Protein 1AG9 (pdb70)

InterPro domains:
  IPR001226 Flavodoxin, conserved site [PS00201] (6-22)
  IPR008254 Flavodoxin/nitric oxide synthase [PF00258] (6-160)
  IPR008254 Flavodoxin/nitric oxide synthase [PS50902] (4-165)
  IPR010086 Flavodoxin, long chain [PIRSF038996] (1-170)
  IPR010086 Flavodoxin, long chain [TIGR01752] (4-168)
  IPR029039 Flavoprotein-like superfamily [G3DSA:3.40.50.360] (3-176)
  IPR029039 Flavoprotein-like superfamily [SSF52218] (5-170)
  IPR050619 Flavodoxin [PTHR42809] (1-170)

Secondary structure (DSSP, 8-state):
--EEEEE--SSSHHHHHHHHHHHHH-TTTEEEEEGGG--HHHHHT-SEEEEE--EETTTEEPHHHHHHHHHHTT---TT-EEEEEEE--TTTTTTSTTHHHHHHHHHHTTTT-EE---EE-TT---S--S-EEETTEESSEEE-TTT-HHHHHHHHHHHHHHHHHHHTHHHHTT-/--EEEEE--SSSHHHHHHHHHHHHH-TTTEEEEEGGG--HHHHHT-SEEEEE--EETTTEEPHHHHHHHHHHTT---TT-EEEEEEE--TTTTTTSTTHHHHHHHHHHTTTT-EE---EE-TT---S--S-EEETTEESSEEE-TTT-GGGHHHHHHHHHHHHHHHHTHHHHHH-

Foldseek 3Di:
DQEEEEEEDDPCPLVVLSVVLCVLVDVVNYDYHYLLPDALVSVLVHQEYEYEWEADDQQHTRVSVVVCLVSLLPHQNANHEYAYEYEYAQPVRLAAQAQVLLVSCVRVVVSHYHYDAWAFCPPGDGNHHSQCPDDGTGSHHYHYCPPPVVCVVVSSNVSSVRVCVVVVVVVVPPD/DQEEEEEEDDPCPLVVLSVVLCVLCDVVNYPYYYLLPDDLVSVVVHQEYEYEWEADDQQHTRVSVVVCVVSLLVDQNANGEYAYHYEYACPVRLANQRQVLLVVCVRHVVRHYPYDAWAFQPPGHGDHHSQAPDPTTGSHHYHYCPPPVVCSVVRSVVSSVRVCVVVVVVVVVPD

GO terms:
  GO:0005515 protein binding (F, IPI)
  GO:0005829 cytosol (C, IDA)
  GO:0005737 cytoplasm (C, IDA)

B-factor: mean 25.07, std 13.01, range [5.81, 100.0]

Nearest PDB structures (foldseek):
  1ahn-assembly1_A  TM=1.002E+00  e=5.063E-36  Escherichia coli
  1obv-assembly1_A  TM=9.847E-01  e=5.534E-24  Nostoc sp. PCC 7119
  5ljp-assembly1_A  TM=9.894E-01  e=1.175E-23  Nostoc sp. PCC 7119
  3esz-assembly2_B  TM=9.870E-01  e=1.332E-23  Nostoc sp. PCC 7119
  1obo-assembly2_B  TM=9.856E-01  e=1.711E-23  Nostoc sp. PCC 7119

Solvent-accessible surface area: 15238 Å² total; per-residue (Å²): 61,62,1,0,0,0,11,0,26,55,99,18,45,1,68,66,0,0,96,68,0,25,158,71,24,21,135,127,19,0,40,46,49,36,2,58,173,19,46,53,106,48,0,70,80,23,92,5,0,0,0,0,1,9,22,87,32,80,14,31,7,0,16,40,0,47,82,18,20,86,39,0,82,106,2,95,0,101,70,17,54,0,0,0,0,0,10,11,19,1,108,84,83,12,100,45,1,2,7,0,0,1,49,0,38,86,11,0,81,98,76,24,9,76,25,14,0,70,25,57,19,86,54,22,113,50,132,37,11,129,0,57,35,69,144,83,62,0,3,0,0,0,0,0,46,89,84,13,71,117,52,9,72,107,19,1,89,102,0,2,99,43,0,27,119,72,7,108,15,121,84,84,81,137,113,67,63,0,0,0,0,8,0,26,55,102,24,53,1,66,72,0,0,107,59,0,36,175,77,17,20,164,110,13,0,46,44,47,49,3,44,179,21,43,59,115,44,0,73,76,22,85,4,0,0,0,0,1,8,22,85,32,84,14,34,7,0,14,39,0,48,78,17,17,87,40,0,76,119,4,94,0,109,66,15,51,0,0,0,0,1,9,9,18,1,94,97,82,30,97,55,0,1,9,0,0,0,31,0,33,72,14,0,80,101,78,17,11,74,28,14,0,75,9,49,20,83,57,24,90,53,126,39,19,102,0,53,40,66,145,80,56,0,1,0,0,0,0,0,40,84,83,12,68,130,50,8,66,89,8,1,90,108,0,2,108,51,0,20,100,69,6,92,13,78,87,91,85,118,126

Sequence (350 aa):
AITGIFFGSDTGNTENIAKMIQKQLGKDVADVHDIAKSSKEDLEAYDILLLGIPTWYYGEAQCDWDDFFPTLEEIDFNGKLVALFGCGDQEDYAEYFCDALGTIRDIIEPRGATIVGHWPTAGYHFEASKGLADDDHFVGLAIDEDRQPELTAERVEKWVKQISEELHLDEILNAAITGIFFGSDTGNTENIAKMIQKQLGKDVADVHDIAKSSKEDLEAYDILLLGIPTWYYGEAQCDWDDFFPTLEEIDFNGKLVALFGCGDQEDYAEYFCDALGTIRDIIEPRGATIVGHWPTAGYHFEASKGLADDDHFVGLAIDEDRQPELTAERVEKWVKQISEELHLDEILNA

CATH classification: 3.40.50.360

Structure (mmCIF, N/CA/C/O backbone):
data_1AG9
#
_entry.id   1AG9
#
_cell.length_a   126.400
_cell.length_b   41.100
_cell.length_c   68.150
_cell.angle_alpha   90.00
_cell.angle_beta   90.00
_cell.angle_gamma   90.00
#
_symmetry.space_group_name_H-M   'P 21 21 21'
#
loop_
_entity.id
_entity.type
_entity.pdbx_description
1 polymer FLAVODOXIN
2 non-polymer 'CALCIUM ION'
3 non-polymer 'CHLORIDE ION'
4 non-polymer 'SODIUM ION'
5 non-polymer 'FLAVIN MONONUCLEOTIDE'
6 non-polymer 2-[BIS-(2-HYDROXY-ETHYL)-AMINO]-2-HYDROXYMETHYL-PROPANE-1,3-DIOL
7 water water
#
loop_
_atom_site.group_PDB
_atom_site.id
_atom_site.type_symbol
_atom_site.label_atom_id
_atom_site.label_alt_id
_atom_site.label_comp_id
_atom_site.label_asym_id
_atom_site.label_entity_id
_atom_site.label_seq_id
_atom_site.pdbx_PDB_ins_code
_atom_site.Cartn_x
_atom_site.Cartn_y
_atom_site.Cartn_z
_atom_site.occupancy
_atom_site.B_iso_or_equiv
_atom_site.auth_seq_id
_atom_site.auth_comp_id
_atom_site.auth_asym_id
_atom_site.auth_atom_id
_atom_site.pdbx_PDB_model_num
ATOM 1 N N . ALA A 1 1 ? 6.071 35.773 41.117 1.00 31.68 2 ALA A N 1
ATOM 2 C CA . ALA A 1 1 ? 7.187 36.696 41.476 1.00 29.59 2 ALA A CA 1
ATOM 3 C C . ALA A 1 1 ? 6.615 37.725 42.440 1.00 28.56 2 ALA A C 1
ATOM 4 O O . ALA A 1 1 ? 5.392 37.847 42.552 1.00 28.63 2 ALA A O 1
ATOM 6 N N . ILE A 1 2 ? 7.485 38.448 43.141 1.00 25.79 3 ILE A N 1
ATOM 7 C CA . ILE A 1 2 ? 7.036 39.454 44.102 1.00 26.36 3 ILE A CA 1
ATOM 8 C C . ILE A 1 2 ? 6.513 40.736 43.467 1.00 23.94 3 ILE A C 1
ATOM 9 O O . ILE A 1 2 ? 5.767 41.479 44.095 1.00 23.02 3 ILE A O 1
ATOM 14 N N . THR A 1 3 ? 6.972 41.020 42.257 1.00 22.47 4 THR A N 1
ATOM 15 C CA . THR A 1 3 ? 6.577 42.218 41.537 1.00 21.80 4 THR A CA 1
ATOM 16 C C . THR A 1 3 ? 5.615 41.898 40.392 1.00 21.49 4 THR A C 1
ATOM 17 O O . THR A 1 3 ? 5.913 41.063 39.543 1.00 21.99 4 THR A O 1
ATOM 21 N N . GLY A 1 4 ? 4.459 42.551 40.380 1.00 18.68 5 GLY A N 1
ATOM 22 C CA . GLY A 1 4 ? 3.506 42.326 39.314 1.00 17.92 5 GLY A CA 1
ATOM 23 C C . GLY A 1 4 ? 3.400 43.573 38.456 1.00 17.23 5 GLY A C 1
ATOM 24 O O . GLY A 1 4 ? 3.039 44.643 38.948 1.00 16.68 5 GLY A O 1
ATOM 25 N N . ILE A 1 5 ? 3.783 43.460 37.194 1.00 14.93 6 ILE A N 1
ATOM 26 C CA . ILE A 1 5 ? 3.700 44.587 36.278 1.00 16.37 6 ILE A CA 1
ATOM 27 C C . ILE A 1 5 ? 2.365 44.498 35.539 1.00 17.44 6 ILE A C 1
ATOM 28 O O . ILE A 1 5 ? 2.076 43.475 34.930 1.00 20.02 6 ILE A O 1
ATOM 33 N N . PHE A 1 6 ? 1.524 45.524 35.640 1.00 15.96 7 PHE A N 1
ATOM 34 C CA . PHE A 1 6 ? 0.238 45.519 34.947 1.00 14.08 7 PHE A CA 1
ATOM 35 C C . PHE A 1 6 ? 0.225 46.691 33.994 1.00 15.53 7 PHE A C 1
ATOM 36 O O . PHE A 1 6 ? 0.293 47.836 34.429 1.00 16.33 7 PHE A O 1
ATOM 44 N N . PHE A 1 7 ? 0.175 46.416 32.694 1.00 16.32 8 PHE A N 1
ATOM 45 C CA . PHE A 1 7 ? 0.177 47.482 31.698 1.00 15.04 8 PHE A CA 1
ATOM 46 C C . PHE A 1 7 ? -1.111 47.476 30.882 1.00 15.14 8 PHE A C 1
ATOM 47 O O . PHE A 1 7 ? -1.817 46.482 30.824 1.00 14.72 8 PHE A O 1
ATOM 55 N N . GLY A 1 8 ? -1.367 48.601 30.231 1.00 15.14 9 GLY A N 1
ATOM 56 C CA . GLY A 1 8 ? -2.506 48.772 29.357 1.00 13.97 9 GLY A CA 1
ATOM 57 C C . GLY A 1 8 ? -1.824 49.445 28.182 1.00 15.17 9 GLY A C 1
ATOM 58 O O . GLY A 1 8 ? -0.982 50.326 28.375 1.00 14.62 9 GLY A O 1
ATOM 59 N N . SER A 1 9 ? -2.132 49.012 26.967 1.00 16.07 10 SER A N 1
ATOM 60 C CA . SER A 1 9 ? -1.480 49.582 25.800 1.00 17.11 10 SER A CA 1
ATOM 61 C C . SER A 1 9 ? -2.348 49.503 24.545 1.00 18.79 10 SER A C 1
ATOM 62 O O . SER A 1 9 ? -2.967 48.466 24.276 1.00 18.35 10 SER A O 1
ATOM 65 N N . ASP A 1 10 ? -2.393 50.610 23.799 1.00 18.61 11 ASP A N 1
ATOM 66 C CA . ASP A 1 10 ? -3.166 50.703 22.567 1.00 19.37 11 ASP A CA 1
ATOM 67 C C . ASP A 1 10 ? -2.306 50.360 21.362 1.00 20.16 11 ASP A C 1
ATOM 68 O O . ASP A 1 10 ? -2.711 49.541 20.531 1.00 22.23 11 ASP A O 1
ATOM 73 N N . THR A 1 11 ? -1.153 51.012 21.238 1.00 15.59 12 THR A N 1
ATOM 74 C CA . THR A 1 11 ? -0.270 50.750 20.113 1.00 17.78 12 THR A CA 1
ATOM 75 C C . THR A 1 11 ? 0.997 49.970 20.485 1.00 19.25 12 THR A C 1
ATOM 76 O O . THR A 1 11 ? 1.951 49.892 19.706 1.00 21.01 12 THR A O 1
ATOM 80 N N . GLY A 1 12 ? 0.988 49.393 21.685 1.00 17.39 13 GLY A N 1
ATOM 81 C CA . GLY A 1 12 ? 2.090 48.564 22.144 1.00 16.46 13 GLY A CA 1
ATOM 82 C C . GLY A 1 12 ? 3.303 49.200 22.784 1.00 16.68 13 GLY A C 1
ATOM 83 O O . GLY A 1 12 ? 4.185 48.486 23.280 1.00 16.79 13 GLY A O 1
ATOM 84 N N . ASN A 1 13 ? 3.350 50.522 22.836 1.00 16.00 14 ASN A N 1
ATOM 85 C CA . ASN A 1 13 ? 4.510 51.187 23.414 1.00 14.33 14 ASN A CA 1
ATOM 86 C C . ASN A 1 13 ? 4.670 50.905 24.889 1.00 13.26 14 ASN A C 1
ATOM 87 O O . ASN A 1 13 ? 5.752 50.529 25.326 1.00 16.73 14 ASN A O 1
ATOM 92 N N . THR A 1 14 ? 3.597 51.051 25.657 1.00 14.82 15 THR A N 1
ATOM 93 C CA . THR A 1 14 ? 3.672 50.786 27.086 1.00 14.44 15 THR A CA 1
ATOM 94 C C . THR A 1 14 ? 3.939 49.299 27.343 1.00 17.85 15 THR A C 1
ATOM 95 O O . THR A 1 14 ? 4.616 48.942 28.320 1.00 14.44 15 THR A O 1
ATOM 99 N N . GLU A 1 15 ? 3.444 48.436 26.449 1.00 18.00 16 GLU A N 1
ATOM 100 C CA . GLU A 1 15 ? 3.687 46.996 26.565 1.00 18.10 16 GLU A CA 1
ATOM 101 C C . GLU A 1 15 ? 5.194 46.782 26.408 1.00 15.91 16 GLU A C 1
ATOM 102 O O . GLU A 1 15 ? 5.815 46.023 27.160 1.00 16.55 16 GLU A O 1
ATOM 108 N N . ASN A 1 16 ? 5.787 47.489 25.452 1.00 15.35 17 ASN A N 1
ATOM 109 C CA . ASN A 1 16 ? 7.219 47.385 25.232 1.00 15.29 17 ASN A CA 1
ATOM 110 C C . ASN A 1 16 ? 7.958 47.783 26.504 1.00 15.97 17 ASN A C 1
ATOM 111 O O . ASN A 1 16 ? 8.859 47.074 26.938 1.00 17.63 17 ASN A O 1
ATOM 116 N N . ILE A 1 17 ? 7.573 48.904 27.109 1.00 13.93 18 ILE A N 1
ATOM 117 C CA . ILE A 1 17 ? 8.233 49.361 28.334 1.00 13.18 18 ILE A CA 1
ATOM 118 C C . ILE A 1 17 ? 8.073 48.349 29.478 1.00 12.06 18 ILE A C 1
ATOM 119 O O . ILE A 1 17 ? 9.028 48.088 30.221 1.00 13.57 18 ILE A O 1
ATOM 124 N N . ALA A 1 18 ? 6.902 47.724 29.569 1.00 12.06 19 ALA A N 1
ATOM 125 C CA . ALA A 1 18 ? 6.636 46.734 30.606 1.00 13.79 19 ALA A CA 1
ATOM 126 C C . ALA A 1 18 ? 7.605 45.562 30.484 1.00 15.71 19 ALA A C 1
ATOM 127 O O . ALA A 1 18 ? 8.122 45.065 31.489 1.00 17.07 19 ALA A O 1
ATOM 129 N N . LYS A 1 19 ? 7.857 45.122 29.254 1.00 16.76 20 LYS A N 1
ATOM 130 C CA . LYS A 1 19 ? 8.770 44.003 29.021 1.00 19.25 20 LYS A CA 1
ATOM 131 C C . LYS A 1 19 ? 10.234 44.350 29.303 1.00 20.19 20 LYS A C 1
ATOM 132 O O . LYS A 1 19 ? 10.996 43.510 29.793 1.00 21.70 20 LYS A O 1
ATOM 138 N N . MET A 1 20 ? 10.619 45.593 29.023 1.00 21.05 21 MET A N 1
ATOM 139 C CA . MET A 1 20 ? 11.979 46.064 29.297 1.00 19.10 21 MET A CA 1
ATOM 140 C C . MET A 1 20 ? 12.213 46.021 30.803 1.00 19.30 21 MET A C 1
ATOM 141 O O . MET A 1 20 ? 13.257 45.557 31.258 1.00 22.08 21 MET A O 1
ATOM 146 N N . ILE A 1 21 ? 11.242 46.517 31.569 1.00 18.78 22 ILE A N 1
ATOM 147 C CA . ILE A 1 21 ? 11.329 46.530 33.032 1.00 20.48 22 ILE A CA 1
ATOM 148 C C . ILE A 1 21 ? 11.452 45.105 33.618 1.00 22.90 22 ILE A C 1
ATOM 149 O O . ILE A 1 21 ? 12.319 44.845 34.464 1.00 23.30 22 ILE A O 1
ATOM 154 N N . GLN A 1 22 ? 10.596 44.190 33.161 1.00 23.89 23 GLN A N 1
ATOM 155 C CA . GLN A 1 22 ? 10.629 42.801 33.625 1.00 23.41 23 GLN A CA 1
ATOM 156 C C . GLN A 1 22 ? 11.976 42.180 33.334 1.00 22.58 23 GLN A C 1
ATOM 157 O O . GLN A 1 22 ? 12.541 41.475 34.164 1.00 24.70 23 GLN A O 1
ATOM 163 N N . LYS A 1 23 ? 12.463 42.418 32.124 1.00 22.64 24 LYS A N 1
ATOM 164 C CA . LYS A 1 23 ? 13.740 41.881 31.686 1.00 22.83 24 LYS A CA 1
ATOM 165 C C . LYS A 1 23 ? 14.907 42.436 32.513 1.00 23.86 24 LYS A C 1
ATOM 166 O O . LYS A 1 23 ? 15.836 41.704 32.855 1.00 22.20 24 LYS A O 1
ATOM 172 N N . GLN A 1 24 ? 14.862 43.727 32.839 1.00 20.79 25 GLN A N 1
ATOM 173 C CA . GLN A 1 24 ? 15.922 44.318 33.635 1.00 19.78 25 GLN A CA 1
ATOM 174 C C . GLN A 1 24 ? 15.852 43.781 35.058 1.00 19.83 25 GLN A C 1
ATOM 175 O O . GLN A 1 24 ? 16.878 43.522 35.679 1.00 21.35 25 GLN A O 1
ATOM 181 N N . LEU A 1 25 ? 14.641 43.646 35.583 1.00 20.86 26 LEU A N 1
ATOM 182 C CA . LEU A 1 25 ? 14.466 43.107 36.921 1.00 22.33 26 LEU A CA 1
ATOM 183 C C . LEU A 1 25 ? 14.653 41.591 36.915 1.00 22.99 26 LEU A C 1
ATOM 184 O O . LEU A 1 25 ? 15.035 41.007 37.923 1.00 26.63 26 LEU A O 1
ATOM 189 N N . GLY A 1 26 ? 14.415 40.961 35.773 1.00 22.78 27 GLY A N 1
ATOM 190 C CA . GLY A 1 26 ? 14.539 39.523 35.682 1.00 21.73 27 GLY A CA 1
ATOM 191 C C . GLY A 1 26 ? 13.170 38.950 35.932 1.00 22.03 27 GLY A C 1
ATOM 192 O O . GLY A 1 26 ? 12.490 39.351 36.874 1.00 21.51 27 GLY A O 1
ATOM 193 N N . LYS A 1 27 ? 12.761 38.022 35.077 1.00 24.77 28 LYS A N 1
ATOM 194 C CA . LYS A 1 27 ? 11.455 37.379 35.170 1.00 29.05 28 LYS A CA 1
ATOM 195 C C . LYS A 1 27 ? 11.162 36.726 36.510 1.00 30.60 28 LYS A C 1
ATOM 196 O O . LYS A 1 27 ? 9.998 36.551 36.884 1.00 31.25 28 LYS A O 1
ATOM 202 N N . ASP A 1 28 ? 12.213 36.364 37.234 1.00 30.72 29 ASP A N 1
ATOM 203 C CA . ASP A 1 28 ? 12.036 35.738 38.536 1.00 31.31 29 ASP A CA 1
ATOM 204 C C . ASP A 1 28 ? 11.650 36.749 39.607 1.00 28.94 29 ASP A C 1
ATOM 205 O O . ASP A 1 28 ? 11.185 36.372 40.684 1.00 26.41 29 ASP A O 1
ATOM 210 N N . VAL A 1 29 ? 11.805 38.033 39.287 1.00 26.09 30 VAL A N 1
ATOM 211 C CA . VAL A 1 29 ? 11.458 39.103 40.205 1.00 23.26 30 VAL A CA 1
ATOM 212 C C . VAL A 1 29 ? 10.152 39.781 39.819 1.00 23.11 30 VAL A C 1
ATOM 213 O O . VAL A 1 29 ? 9.415 40.237 40.699 1.00 23.30 30 VAL A O 1
ATOM 217 N N . ALA A 1 30 ? 9.823 39.798 38.527 1.00 21.94 31 ALA A N 1
ATOM 218 C CA . ALA A 1 30 ? 8.590 40.453 38.089 1.00 20.73 31 ALA A CA 1
ATOM 219 C C . ALA A 1 30 ? 7.800 39.719 37.033 1.00 18.47 31 ALA A C 1
ATOM 220 O O . ALA A 1 30 ? 8.365 39.166 36.099 1.00 19.39 31 ALA A O 1
ATOM 222 N N . ASP A 1 31 ? 6.479 39.746 37.183 1.00 18.03 32 ASP A N 1
ATOM 223 C CA . ASP A 1 31 ? 5.558 39.123 36.232 1.00 20.50 32 ASP A CA 1
ATOM 224 C C . ASP A 1 31 ? 4.971 40.245 35.393 1.00 18.08 32 ASP A C 1
ATOM 225 O O . ASP A 1 31 ? 4.931 41.388 35.835 1.00 19.33 32 ASP A O 1
ATOM 230 N N . VAL A 1 32 ? 4.539 39.924 34.181 1.00 20.01 33 VAL A N 1
ATOM 231 C CA . VAL A 1 32 ? 3.925 40.914 33.308 1.00 22.32 33 VAL A CA 1
ATOM 232 C C . VAL A 1 32 ? 2.488 40.496 32.971 1.00 23.68 33 VAL A C 1
ATOM 233 O O . VAL A 1 32 ? 2.248 39.356 32.572 1.00 24.47 33 VAL A O 1
ATOM 237 N N . HIS A 1 33 ? 1.542 41.415 33.179 1.00 22.88 34 HIS A N 1
ATOM 238 C CA . HIS A 1 33 ? 0.123 41.185 32.927 1.00 20.87 34 HIS A CA 1
ATOM 239 C C . HIS A 1 33 ? -0.467 42.337 32.129 1.00 22.02 34 HIS A C 1
ATOM 240 O O . HIS A 1 33 ? -0.075 43.488 32.321 1.00 22.02 34 HIS A O 1
ATOM 247 N N . ASP A 1 34 ? -1.404 42.028 31.240 1.00 22.36 35 ASP A N 1
ATOM 248 C CA . ASP A 1 34 ? -2.096 43.043 30.456 1.00 21.52 35 ASP A CA 1
ATOM 249 C C . ASP A 1 34 ? -3.338 43.305 31.314 1.00 22.86 35 ASP A C 1
ATOM 250 O O . ASP A 1 34 ? -4.038 42.362 31.691 1.00 22.56 35 ASP A O 1
ATOM 255 N N . ILE A 1 35 ? -3.600 44.566 31.650 1.00 21.30 36 ILE A N 1
ATOM 256 C CA . ILE A 1 35 ? -4.750 44.913 32.479 1.00 20.13 36 ILE A CA 1
ATOM 257 C C . ILE A 1 35 ? -6.075 44.458 31.852 1.00 20.41 36 ILE A C 1
ATOM 258 O O . ILE A 1 35 ? -7.016 44.116 32.563 1.00 22.30 36 ILE A O 1
ATOM 263 N N . ALA A 1 36 ? -6.136 44.437 30.523 1.00 22.48 37 ALA A N 1
ATOM 264 C CA . ALA A 1 36 ? -7.340 44.028 29.802 1.00 22.14 37 ALA A CA 1
ATOM 265 C C . ALA A 1 36 ? -7.708 42.563 30.048 1.00 25.99 37 ALA A C 1
ATOM 266 O O . ALA A 1 36 ? -8.839 42.151 29.789 1.00 27.55 37 ALA A O 1
ATOM 268 N N . LYS A 1 37 ? -6.746 41.776 30.519 1.00 29.37 38 LYS A N 1
ATOM 269 C CA . LYS A 1 37 ? -6.954 40.354 30.794 1.00 29.66 38 LYS A CA 1
ATOM 270 C C . LYS A 1 37 ? -6.753 40.042 32.276 1.00 30.66 38 LYS A C 1
ATOM 271 O O . LYS A 1 37 ? -6.520 38.888 32.643 1.00 32.57 38 LYS A O 1
ATOM 277 N N . SER A 1 38 ? -6.840 41.061 33.125 1.00 29.59 39 SER A N 1
ATOM 278 C CA . SER A 1 38 ? -6.639 40.873 34.552 1.00 28.54 39 SER A CA 1
ATOM 279 C C . SER A 1 38 ? -7.886 41.124 35.395 1.00 29.49 39 SER A C 1
ATOM 280 O O . SER A 1 38 ? -8.802 41.853 34.993 1.00 29.59 39 SER A O 1
ATOM 283 N N . SER A 1 39 ? -7.926 40.483 36.555 1.00 28.53 40 SER A N 1
ATOM 284 C CA . SER A 1 39 ? -9.035 40.634 37.471 1.00 29.31 40 SER A CA 1
ATOM 285 C C . SER A 1 39 ? -8.507 41.369 38.691 1.00 28.71 40 SER A C 1
ATOM 286 O O . SER A 1 39 ? -7.298 41.537 38.844 1.00 28.14 40 SER A O 1
ATOM 289 N N . LYS A 1 40 ? -9.422 41.772 39.564 1.00 29.59 41 LYS A N 1
ATOM 290 C CA . LYS A 1 40 ? -9.101 42.478 40.798 1.00 30.30 41 LYS A CA 1
ATOM 291 C C . LYS A 1 40 ? -8.131 41.666 41.652 1.00 30.67 41 LYS A C 1
ATOM 292 O O . LYS A 1 40 ? -7.200 42.205 42.253 1.00 32.38 41 LYS A O 1
ATOM 298 N N . GLU A 1 41 ? -8.337 40.357 41.660 1.00 31.46 42 GLU A N 1
ATOM 299 C CA . GLU A 1 41 ? -7.523 39.439 42.442 1.00 33.10 42 GLU A CA 1
ATOM 300 C C . GLU A 1 41 ? -6.080 39.362 41.929 1.00 33.34 42 GLU A C 1
ATOM 301 O O . GLU A 1 41 ? -5.140 39.200 42.711 1.00 33.53 42 GLU A O 1
ATOM 307 N N . ASP A 1 42 ? -5.916 39.474 40.614 1.00 31.71 43 ASP A N 1
ATOM 308 C CA . ASP A 1 42 ? -4.598 39.440 39.992 1.00 30.34 43 ASP A CA 1
ATOM 309 C C . ASP A 1 42 ? -3.697 40.516 40.601 1.00 29.84 43 ASP A C 1
ATOM 310 O O . ASP A 1 42 ? -2.509 40.285 40.823 1.00 29.21 43 ASP A O 1
ATOM 315 N N . LEU A 1 43 ? -4.274 41.686 40.873 1.00 28.21 44 LEU A N 1
ATOM 316 C CA . LEU A 1 43 ? -3.531 42.800 41.451 1.00 27.31 44 LEU A CA 1
ATOM 317 C C . LEU A 1 43 ? -3.358 42.653 42.941 1.00 26.50 44 LEU A C 1
ATOM 318 O O . LEU A 1 43 ? -2.276 42.877 43.485 1.00 25.95 44 LEU A O 1
ATOM 323 N N . GLU A 1 44 ? -4.442 42.284 43.603 1.00 27.94 45 GLU A N 1
ATOM 324 C CA . GLU A 1 44 ? -4.427 42.105 45.042 1.00 28.75 45 GLU A CA 1
ATOM 325 C C . GLU A 1 44 ? -3.378 41.073 45.476 1.00 29.34 45 GLU A C 1
ATOM 326 O O . GLU A 1 44 ? -2.870 41.114 46.602 1.00 29.12 45 GLU A O 1
ATOM 332 N N . ALA A 1 45 ? -3.049 40.164 44.563 1.00 28.76 46 ALA A N 1
ATOM 333 C CA . ALA A 1 45 ? -2.073 39.112 44.819 1.00 30.11 46 ALA A CA 1
ATOM 334 C C . ALA A 1 45 ? -0.638 39.608 45.009 1.00 31.49 46 ALA A C 1
ATOM 335 O O . ALA A 1 45 ? 0.219 38.851 45.477 1.00 34.03 46 ALA A O 1
ATOM 337 N N . TYR A 1 46 ? -0.362 40.859 44.647 1.00 30.06 47 TYR A N 1
ATOM 338 C CA . TYR A 1 46 ? 0.988 41.400 44.78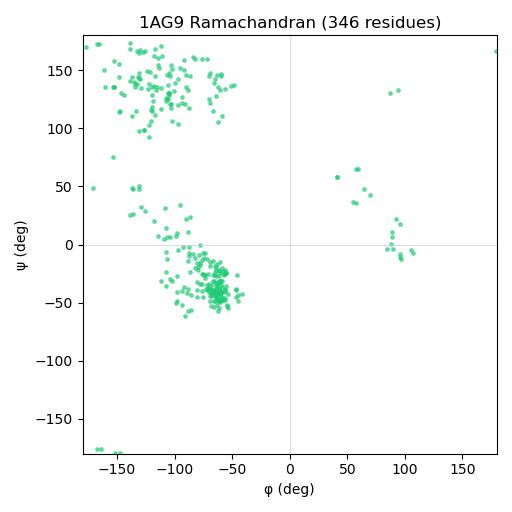8 1.00 26.19 47 TYR A CA 1
ATOM 339 C C . TYR A 1 46 ? 1.065 42.513 45.820 1.00 27.35 47 TYR A C 1
ATOM 340 O O . TYR A 1 46 ? 0.091 43.228 46.052 1.00 27.70 47 TYR A O 1
ATOM 349 N N . ASP A 1 47 ? 2.241 42.660 46.425 1.00 28.99 48 ASP A N 1
ATOM 350 C CA . ASP A 1 47 ? 2.490 43.718 47.401 1.00 30.21 48 ASP A CA 1
ATOM 351 C C . ASP A 1 47 ? 3.385 44.773 46.779 1.00 26.77 48 ASP A C 1
ATOM 352 O O . ASP A 1 47 ? 3.693 45.782 47.402 1.00 27.48 48 ASP A O 1
ATOM 357 N N . ILE A 1 48 ? 3.865 44.483 45.577 1.00 24.13 49 ILE A N 1
ATOM 358 C CA . ILE A 1 48 ? 4.690 45.412 44.824 1.00 23.10 49 ILE A CA 1
ATOM 359 C C . ILE A 1 48 ? 4.096 45.384 43.438 1.00 21.77 49 ILE A C 1
ATOM 360 O O . ILE A 1 48 ? 4.124 44.347 42.771 1.00 20.14 49 ILE A O 1
ATOM 365 N N . LEU A 1 49 ? 3.545 46.518 43.027 1.00 20.79 50 LEU A N 1
ATOM 366 C CA . LEU A 1 49 ? 2.909 46.665 41.726 1.00 19.49 50 LEU A CA 1
ATOM 367 C C . LEU A 1 49 ? 3.555 47.779 40.911 1.00 18.37 50 LEU A C 1
ATOM 368 O O . LEU A 1 49 ? 3.882 48.832 41.455 1.00 19.32 50 LEU A O 1
ATOM 373 N N . LEU A 1 50 ? 3.755 47.540 39.618 1.00 16.84 51 LEU A N 1
ATOM 374 C CA . LEU A 1 50 ? 4.305 48.560 38.717 1.00 16.06 51 LEU A CA 1
ATOM 375 C C . LEU A 1 50 ? 3.179 48.681 37.717 1.00 15.40 51 LEU A C 1
ATOM 376 O O . LEU A 1 50 ? 2.842 47.705 37.041 1.00 16.39 51 LEU A O 1
ATOM 381 N N . LEU A 1 51 ? 2.557 49.851 37.661 1.00 14.10 52 LEU A N 1
ATOM 382 C CA . LEU A 1 51 ? 1.414 50.056 36.782 1.00 12.73 52 LEU A CA 1
ATOM 383 C C . LEU A 1 51 ? 1.790 50.926 35.605 1.00 12.98 52 LEU A C 1
ATOM 384 O O . LEU A 1 51 ? 2.275 52.040 35.796 1.00 13.07 52 LEU A O 1
ATOM 389 N N . GLY A 1 52 ? 1.574 50.404 34.397 1.00 11.77 53 GLY A N 1
ATOM 390 C CA . GLY A 1 52 ? 1.912 51.123 33.184 1.00 12.41 53 GLY A CA 1
ATOM 391 C C . GLY A 1 52 ? 0.671 51.620 32.476 1.00 13.99 53 GLY A C 1
ATOM 392 O O . GLY A 1 52 ? -0.192 50.821 32.118 1.00 15.51 53 GLY A O 1
ATOM 393 N N . ILE A 1 53 ? 0.614 52.918 32.197 1.00 14.09 54 ILE A N 1
ATOM 394 C CA . ILE A 1 53 ? -0.561 53.490 31.559 1.00 13.11 54 ILE A CA 1
ATOM 395 C C . ILE A 1 53 ? -0.287 54.675 30.613 1.00 14.11 54 ILE A C 1
ATOM 396 O O . ILE A 1 53 ? 0.252 55.706 31.035 1.00 15.48 54 ILE A O 1
ATOM 401 N N . PRO A 1 54 ? -0.561 54.507 29.302 1.00 13.23 55 PRO A N 1
ATOM 402 C CA . PRO A 1 54 ? -0.341 55.614 28.358 1.00 12.64 55 PRO A CA 1
ATOM 403 C C . PRO A 1 54 ? -1.559 56.547 28.411 1.00 11.62 55 PRO A C 1
ATOM 404 O O . PRO A 1 54 ? -2.629 56.155 28.867 1.00 11.28 55 PRO A O 1
ATOM 408 N N . THR A 1 55 ? -1.383 57.783 27.971 1.00 12.92 56 THR A N 1
ATOM 409 C CA . THR A 1 55 ? -2.459 58.762 27.981 1.00 12.67 56 THR A CA 1
ATOM 410 C C . THR A 1 55 ? -2.962 58.921 26.563 1.00 14.28 56 THR A C 1
ATOM 411 O O . THR A 1 55 ? -2.177 59.114 25.637 1.00 13.36 56 THR A O 1
ATOM 415 N N . TRP A 1 56 ? -4.270 58.835 26.389 1.00 12.97 57 TRP A N 1
ATOM 416 C CA . TRP A 1 56 ? -4.860 58.939 25.064 1.00 16.16 57 TRP A CA 1
ATOM 417 C C . TRP A 1 56 ? -6.000 59.942 25.038 1.00 16.27 57 TRP A C 1
ATOM 418 O O . TRP A 1 56 ? -6.450 60.418 26.079 1.00 17.10 57 TRP A O 1
ATOM 429 N N . TYR A 1 57 ? -6.423 60.285 23.830 1.00 14.93 58 TYR A N 1
ATOM 430 C CA . TYR A 1 57 ? -7.528 61.199 23.608 1.00 14.38 58 TYR A CA 1
ATOM 431 C C . TYR A 1 57 ? -7.585 62.412 24.522 1.00 15.34 58 TYR A C 1
ATOM 432 O O . TYR A 1 57 ? -8.567 62.630 25.240 1.00 18.09 58 TYR A O 1
ATOM 441 N N . TYR A 1 58 ? -6.526 63.204 24.503 1.00 15.07 59 TYR A N 1
ATOM 442 C CA . TYR A 1 58 ? -6.477 64.432 25.288 1.00 13.75 59 TYR A CA 1
ATOM 443 C C . TYR A 1 58 ? -6.640 64.288 26.800 1.00 14.75 59 TYR A C 1
ATOM 444 O O . TYR A 1 58 ? -7.625 64.767 27.386 1.00 15.09 59 TYR A O 1
ATOM 453 N N . GLY A 1 59 ? -5.680 63.619 27.425 1.00 14.32 60 GLY A N 1
ATOM 454 C CA . GLY A 1 59 ? -5.683 63.471 28.864 1.00 14.04 60 GLY A CA 1
ATOM 455 C C . GLY A 1 59 ? -6.413 62.291 29.451 1.00 14.18 60 GLY A C 1
ATOM 456 O O . GLY A 1 59 ? -6.511 62.203 30.669 1.00 13.10 60 GLY A O 1
ATOM 457 N N . GLU A 1 60 ? -6.898 61.380 28.612 1.00 13.24 61 GLU A N 1
ATOM 458 C CA . GLU A 1 60 ? -7.652 60.230 29.097 1.00 14.16 61 GLU A CA 1
ATOM 459 C C . GLU A 1 60 ? -6.800 59.012 29.364 1.00 14.17 61 GLU A C 1
ATOM 460 O O . GLU A 1 60 ? -5.787 58.802 28.701 1.00 16.53 61 GLU A O 1
ATOM 466 N N . ALA A 1 61 ? -7.231 58.195 30.319 1.00 14.29 62 ALA A N 1
ATOM 467 C CA . ALA A 1 61 ? -6.528 56.960 30.655 1.00 14.34 62 ALA A CA 1
ATOM 468 C C . ALA A 1 61 ? -6.697 55.966 29.499 1.00 17.39 62 ALA A C 1
ATOM 469 O O . ALA A 1 61 ? -7.741 55.961 28.841 1.00 17.58 62 ALA A O 1
ATOM 471 N N . GLN A 1 62 ? -5.672 55.156 29.225 1.00 16.93 63 GLN A N 1
ATOM 472 C CA . GLN A 1 62 ? -5.756 54.148 28.154 1.00 16.36 63 GLN A CA 1
ATOM 473 C C . GLN A 1 62 ? -7.083 53.404 28.365 1.00 16.06 63 GLN A C 1
ATOM 474 O O . GLN A 1 62 ? -7.434 53.069 29.503 1.00 14.96 63 GLN A O 1
ATOM 480 N N . CYS A 1 63 ? -7.816 53.151 27.280 1.00 16.72 64 CYS A N 1
ATOM 481 C CA . CYS A 1 63 ? -9.145 52.539 27.362 1.00 18.04 64 CYS A CA 1
ATOM 482 C C . CYS A 1 63 ? -9.351 51.311 28.245 1.00 20.36 64 CYS A C 1
ATOM 483 O O . CYS A 1 63 ? -10.398 51.197 28.891 1.00 22.27 64 CYS A O 1
ATOM 486 N N . ASP A 1 64 ? -8.378 50.400 28.280 1.00 20.01 65 ASP A N 1
ATOM 487 C CA . ASP A 1 64 ? -8.490 49.202 29.109 1.00 18.55 65 ASP A CA 1
ATOM 488 C C . ASP A 1 64 ? -8.338 49.556 30.573 1.00 17.95 65 ASP A C 1
ATOM 489 O O . ASP A 1 64 ? -9.022 48.990 31.420 1.00 20.27 65 ASP A O 1
ATOM 494 N N . TRP A 1 65 ? -7.446 50.492 30.880 1.00 17.13 66 TRP A N 1
ATOM 495 C CA . TRP A 1 65 ? -7.277 50.926 32.266 1.00 17.57 66 TRP A CA 1
ATOM 496 C C . TRP A 1 65 ? -8.531 51.664 32.711 1.00 18.28 66 TRP A C 1
ATOM 497 O O . TRP A 1 65 ? -9.002 51.491 33.833 1.00 18.57 66 TRP A O 1
ATOM 508 N N . ASP A 1 66 ? -9.087 52.471 31.812 1.00 20.04 67 ASP A N 1
ATOM 509 C CA . ASP A 1 66 ? -10.296 53.222 32.116 1.00 18.52 67 ASP A CA 1
ATOM 510 C C . ASP A 1 66 ? -11.447 52.265 32.457 1.00 18.73 67 ASP A C 1
ATOM 511 O O . ASP A 1 66 ? -12.191 52.516 33.404 1.00 20.70 67 ASP A O 1
ATOM 516 N N . ASP A 1 67 ? -11.577 51.170 31.702 1.00 19.55 68 ASP A N 1
ATOM 517 C CA . ASP A 1 67 ? -12.617 50.158 31.956 1.00 21.38 68 ASP A CA 1
ATOM 518 C C . ASP A 1 67 ? -12.411 49.513 33.333 1.00 21.76 68 ASP A C 1
ATOM 519 O O . ASP A 1 67 ? -13.368 49.181 34.025 1.00 23.27 68 ASP A O 1
ATOM 524 N N . PHE A 1 68 ? -11.149 49.355 33.723 1.00 21.45 69 PHE A N 1
ATOM 525 C CA . PHE A 1 68 ? -10.778 48.718 34.982 1.00 20.65 69 PHE A CA 1
ATOM 526 C C . PHE A 1 68 ? -10.831 49.627 36.200 1.00 19.93 69 PHE A C 1
ATOM 527 O O . PHE A 1 68 ? -10.905 49.141 37.319 1.00 21.75 69 PHE A O 1
ATOM 535 N N . PHE A 1 69 ? -10.797 50.939 36.001 1.00 20.30 70 PHE A N 1
ATOM 536 C CA . PHE A 1 69 ? -10.800 51.877 37.130 1.00 22.74 70 PHE A CA 1
ATOM 537 C C . PHE A 1 69 ? -11.796 51.592 38.258 1.00 23.13 70 PHE A C 1
ATOM 538 O O . PHE A 1 69 ? -11.425 51.615 39.430 1.00 21.74 70 PHE A O 1
ATOM 546 N N . PRO A 1 70 ? -13.074 51.334 37.923 1.00 25.14 71 PRO A N 1
ATOM 547 C CA . PRO A 1 70 ? -14.047 51.056 38.987 1.00 25.34 71 PRO A CA 1
ATOM 548 C C . PRO A 1 70 ? -13.560 49.922 39.895 1.00 24.97 71 PRO A C 1
ATOM 549 O O . PRO A 1 70 ? -13.632 50.012 41.121 1.00 24.25 71 PRO A O 1
ATOM 553 N N . THR A 1 71 ? -13.010 48.884 39.283 1.00 25.32 72 THR A N 1
ATOM 554 C CA . THR A 1 71 ? -12.480 47.758 40.034 1.00 25.98 72 THR A CA 1
ATOM 555 C C . THR A 1 71 ? -11.243 48.184 40.828 1.00 26.71 72 THR A C 1
ATOM 556 O O . THR A 1 71 ? -11.066 47.784 41.978 1.00 27.39 72 THR A O 1
ATOM 560 N N . LEU A 1 72 ? -10.394 49.003 40.212 1.00 27.03 73 LEU A N 1
ATOM 561 C CA . LEU A 1 72 ? -9.176 49.474 40.861 1.00 26.32 73 LEU A CA 1
ATOM 562 C C . LEU A 1 72 ? -9.536 50.267 42.113 1.00 27.34 73 LEU A C 1
ATOM 563 O O . LEU A 1 72 ? -8.844 50.209 43.130 1.00 27.11 73 LEU A O 1
ATOM 568 N N . GLU A 1 73 ? -10.663 50.960 42.052 1.00 29.38 74 GLU A N 1
ATOM 569 C CA . GLU A 1 73 ? -11.098 51.771 43.173 1.00 31.16 74 GLU A CA 1
ATOM 570 C C . GLU A 1 73 ? -11.586 50.949 44.368 1.00 31.74 74 GLU A C 1
ATOM 571 O O . GLU A 1 73 ? -11.755 51.482 45.464 1.00 31.68 74 GLU A O 1
ATOM 577 N N . GLU A 1 74 ? -11.803 49.657 44.171 1.00 31.41 75 GLU A N 1
ATOM 578 C CA . GLU A 1 74 ? -12.247 48.823 45.271 1.00 34.31 75 GLU A CA 1
ATOM 579 C C . GLU A 1 74 ? -11.126 47.887 45.727 1.00 34.14 75 GLU A C 1
ATOM 580 O O . GLU A 1 74 ? -11.373 46.756 46.152 1.00 34.25 75 GLU A O 1
ATOM 586 N N . ILE A 1 75 ? -9.885 48.357 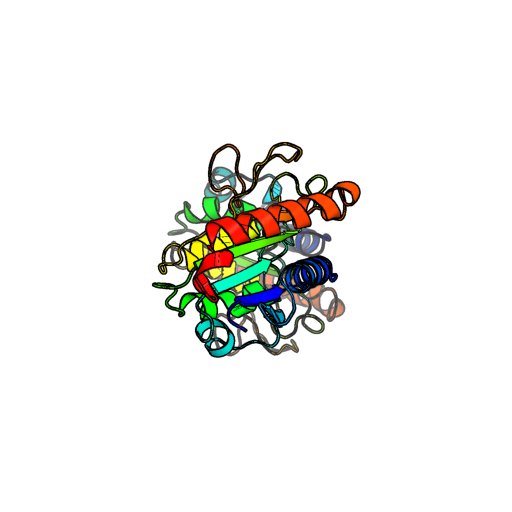45.597 1.00 33.77 76 ILE A N 1
ATOM 587 C CA . ILE A 1 75 ? -8.709 47.595 46.019 1.00 30.49 76 ILE A CA 1
ATOM 588 C C . ILE A 1 75 ? -8.018 48.367 47.148 1.00 30.60 76 ILE A C 1
ATOM 589 O O . ILE A 1 75 ? -7.864 49.591 47.079 1.00 31.87 76 ILE A O 1
ATOM 594 N N . ASP A 1 76 ? -7.675 47.661 48.221 1.00 29.39 77 ASP A N 1
ATOM 595 C CA . ASP A 1 76 ? -7.004 48.276 49.353 1.00 29.62 77 ASP A CA 1
ATOM 596 C C . ASP A 1 76 ? -5.523 48.217 49.032 1.00 26.58 77 ASP A C 1
ATOM 597 O O . ASP A 1 76 ? -4.960 47.140 48.860 1.00 27.53 77 ASP A O 1
ATOM 602 N N . PHE A 1 77 ? -4.899 49.375 48.910 1.00 25.01 78 PHE A N 1
ATOM 603 C CA . PHE A 1 77 ? -3.485 49.406 48.597 1.00 25.93 78 PHE A CA 1
ATOM 604 C C . PHE A 1 77 ? -2.632 49.622 49.833 1.00 26.74 78 PHE A C 1
ATOM 605 O O . PHE A 1 77 ? -1.418 49.840 49.737 1.00 26.35 78 PHE A O 1
ATOM 613 N N . ASN A 1 78 ? -3.272 49.600 50.997 1.00 27.31 79 ASN A N 1
ATOM 614 C CA . ASN A 1 78 ? -2.553 49.772 52.253 1.00 27.95 79 ASN A CA 1
ATOM 615 C C . ASN A 1 78 ? -1.624 48.579 52.348 1.00 26.97 79 ASN A C 1
ATOM 616 O O . ASN A 1 78 ? -2.039 47.450 52.085 1.00 28.98 79 ASN A O 1
ATOM 621 N N . GLY A 1 79 ? -0.343 48.850 52.584 1.00 27.12 80 GLY A N 1
ATOM 622 C CA . GLY A 1 79 ? 0.640 47.785 52.669 1.00 27.99 80 GLY A CA 1
ATOM 623 C C . GLY A 1 79 ? 1.301 47.417 51.343 1.00 27.92 80 GLY A C 1
ATOM 624 O O . GLY A 1 79 ? 2.191 46.573 51.307 1.00 28.85 80 GLY A O 1
ATOM 625 N N . LYS A 1 80 ? 0.866 48.037 50.251 1.00 28.06 81 LYS A N 1
ATOM 626 C CA . LYS A 1 80 ? 1.427 47.758 48.938 1.00 24.62 81 LYS A CA 1
ATOM 627 C C . LYS A 1 80 ? 2.307 48.902 48.494 1.00 24.00 81 LYS A C 1
ATOM 628 O O . LYS A 1 80 ? 2.029 50.063 48.795 1.00 25.52 81 LYS A O 1
ATOM 634 N N . LEU A 1 81 ? 3.370 48.568 47.776 1.00 23.85 82 LEU A N 1
ATOM 635 C CA . LEU A 1 81 ? 4.295 49.549 47.238 1.00 22.86 82 LEU A CA 1
ATOM 636 C C . LEU A 1 81 ? 3.991 49.594 45.758 1.00 22.43 82 LEU A C 1
ATOM 637 O O . LEU A 1 81 ? 3.789 48.552 45.140 1.00 24.20 82 LEU A O 1
ATOM 642 N N . VAL A 1 82 ? 3.944 50.793 45.191 1.00 23.17 83 VAL A N 1
ATOM 643 C CA . VAL A 1 82 ? 3.615 50.956 43.779 1.00 21.08 83 VAL A CA 1
ATOM 644 C C . VAL A 1 82 ? 4.491 51.969 43.059 1.00 18.97 83 VAL A C 1
ATOM 645 O O . VAL A 1 82 ? 4.902 52.977 43.637 1.00 17.65 83 VAL A O 1
ATOM 649 N N . ALA A 1 83 ? 4.781 51.664 41.798 1.00 16.33 84 ALA A N 1
ATOM 650 C CA . ALA A 1 83 ? 5.545 52.537 40.917 1.00 17.04 84 ALA A CA 1
ATOM 651 C C . ALA A 1 83 ? 4.699 52.635 39.639 1.00 16.42 84 ALA A C 1
ATOM 652 O O . ALA A 1 83 ? 4.034 51.669 39.244 1.00 16.12 84 ALA A O 1
ATOM 654 N N . LEU A 1 84 ? 4.681 53.821 39.041 1.00 15.89 85 LEU A N 1
ATOM 655 C CA . LEU A 1 84 ? 3.899 54.085 37.842 1.00 14.32 85 LEU A CA 1
ATOM 656 C C . LEU A 1 84 ? 4.806 54.452 36.677 1.00 13.48 85 LEU A C 1
ATOM 657 O O . LEU A 1 84 ? 5.853 55.066 36.875 1.00 13.77 85 LEU A O 1
ATOM 662 N N . PHE A 1 85 ? 4.419 54.033 35.474 1.00 15.12 86 PHE A N 1
ATOM 663 C CA . PHE A 1 85 ? 5.156 54.349 34.250 1.00 13.18 86 PHE A CA 1
ATOM 664 C C . PHE A 1 85 ? 4.141 54.446 33.107 1.00 14.87 86 PHE A C 1
ATOM 665 O O . PHE A 1 85 ? 3.021 53.923 33.203 1.00 12.96 86 PHE A O 1
ATOM 673 N N . GLY A 1 86 ? 4.489 55.185 32.062 1.00 14.44 87 GLY A N 1
ATOM 674 C CA . GLY A 1 86 ? 3.576 55.313 30.943 1.00 16.27 87 GLY A CA 1
ATOM 675 C C . GLY A 1 86 ? 4.190 56.128 29.832 1.00 15.27 87 GLY A C 1
ATOM 676 O O . GLY A 1 86 ? 5.239 56.749 30.019 1.00 13.49 87 GLY A O 1
ATOM 677 N N . CYS A 1 87 ? 3.524 56.136 28.684 1.00 14.01 88 CYS A N 1
ATOM 678 C CA . CYS A 1 87 ? 4.003 56.864 27.523 1.00 14.54 88 CYS A CA 1
ATOM 679 C C . CYS A 1 87 ? 3.061 58.009 27.161 1.00 14.21 88 CYS A C 1
ATOM 680 O O . CYS A 1 87 ? 1.888 58.027 27.566 1.00 12.04 88 CYS A O 1
ATOM 683 N N . GLY A 1 88 ? 3.594 58.957 26.398 1.00 12.50 89 GLY A N 1
ATOM 684 C CA . GLY A 1 88 ? 2.833 60.109 25.965 1.00 13.71 89 GLY A CA 1
ATOM 685 C C . GLY A 1 88 ? 3.606 60.788 24.851 1.00 12.17 89 GLY A C 1
ATOM 686 O O . GLY A 1 88 ? 4.725 60.400 24.564 1.00 13.69 89 GLY A O 1
ATOM 687 N N . ASP A 1 89 ? 2.996 61.780 24.219 1.00 14.42 90 ASP A N 1
ATOM 688 C CA . ASP A 1 89 ? 3.590 62.542 23.121 1.00 13.78 90 ASP A CA 1
ATOM 689 C C . ASP A 1 89 ? 3.562 64.001 23.591 1.00 15.63 90 ASP A C 1
ATOM 690 O O . ASP A 1 89 ? 2.519 64.651 23.566 1.00 15.50 90 ASP A O 1
ATOM 695 N N . GLN A 1 90 ? 4.719 64.504 24.014 1.00 16.52 91 GLN A N 1
ATOM 696 C CA . GLN A 1 90 ? 4.859 65.865 24.542 1.00 17.81 91 GLN A CA 1
ATOM 697 C C . GLN A 1 90 ? 4.691 67.007 23.559 1.00 18.13 91 GLN A C 1
ATOM 698 O O . GLN A 1 90 ? 4.581 68.157 23.970 1.00 16.32 91 GLN A O 1
ATOM 704 N N . GLU A 1 91 ? 4.733 66.699 22.269 1.00 19.39 92 GLU A N 1
ATOM 705 C CA . GLU A 1 91 ? 4.569 67.723 21.247 1.00 21.59 92 GLU A CA 1
ATOM 706 C C . GLU A 1 91 ? 3.100 67.887 20.849 1.00 20.58 92 GLU A C 1
ATOM 707 O O . GLU A 1 91 ? 2.515 68.951 21.064 1.00 23.94 92 GLU A O 1
ATOM 713 N N . ASP A 1 92 ? 2.490 66.830 20.316 1.00 19.21 93 ASP A N 1
ATOM 714 C CA . ASP A 1 92 ? 1.091 66.887 19.900 1.00 17.71 93 ASP A CA 1
ATOM 715 C C . ASP A 1 92 ? 0.093 67.000 21.051 1.00 19.66 93 ASP A C 1
ATOM 716 O O . ASP A 1 92 ? -1.061 67.388 20.835 1.00 18.89 93 ASP A O 1
ATOM 721 N N . TYR A 1 93 ? 0.532 66.660 22.265 1.00 19.18 94 TYR A N 1
ATOM 722 C CA . TYR A 1 93 ? -0.327 66.716 23.453 1.00 17.85 94 TYR A CA 1
ATOM 723 C C . TYR A 1 93 ? 0.384 67.338 24.643 1.00 15.81 94 TYR A C 1
ATOM 724 O O . TYR A 1 93 ? 0.295 66.849 25.770 1.00 14.93 94 TYR A O 1
ATOM 733 N N . ALA A 1 94 ? 1.025 68.473 24.388 1.00 15.29 95 ALA A N 1
ATOM 734 C CA . ALA A 1 94 ? 1.789 69.202 25.400 1.00 16.63 95 ALA A CA 1
ATOM 735 C C . ALA A 1 94 ? 0.994 69.674 26.610 1.00 16.57 95 ALA A C 1
ATOM 736 O O . ALA A 1 94 ? 1.553 69.889 27.678 1.00 18.11 95 ALA A O 1
ATOM 738 N N . GLU A 1 95 ? -0.308 69.846 26.451 1.00 17.20 96 GLU A N 1
ATOM 739 C CA . GLU A 1 95 ? -1.127 70.288 27.560 1.00 18.48 96 GLU A CA 1
ATOM 740 C C . GLU A 1 95 ? -1.728 69.109 28.312 1.00 16.09 96 GLU A C 1
ATOM 741 O O . GLU A 1 95 ? -2.437 69.301 29.299 1.00 16.72 96 GLU A O 1
ATOM 747 N N . TYR A 1 96 ? -1.465 67.894 27.845 1.00 14.08 97 TYR A N 1
ATOM 748 C CA . TYR A 1 96 ? -2.001 66.698 28.488 1.00 12.21 97 TYR A CA 1
ATOM 749 C C . TYR A 1 96 ? -0.933 65.611 28.604 1.00 14.64 97 TYR A C 1
ATOM 750 O O . TYR A 1 96 ? -1.261 64.418 28.710 1.00 13.34 97 TYR A O 1
ATOM 759 N N . PHE A 1 97 ? 0.333 66.020 28.642 1.00 15.84 98 PHE A N 1
ATOM 760 C CA . PHE A 1 97 ? 1.436 65.068 28.678 1.00 14.87 98 PHE A CA 1
ATOM 761 C C . PHE A 1 97 ? 1.451 64.104 29.849 1.00 14.74 98 PHE A C 1
ATOM 762 O O . PHE A 1 97 ? 1.710 64.490 30.979 1.00 16.84 98 PHE A O 1
ATOM 770 N N . CYS A 1 98 ? 1.200 62.837 29.563 1.00 13.56 99 CYS A N 1
ATOM 771 C CA . CYS A 1 98 ? 1.201 61.811 30.598 1.00 13.16 99 CYS A CA 1
ATOM 772 C C . CYS A 1 98 ? 0.263 62.097 31.775 1.00 14.49 99 CYS A C 1
ATOM 773 O O . CYS A 1 98 ? 0.570 61.761 32.926 1.00 14.54 99 CYS A O 1
ATOM 776 N N . ASP A 1 99 ? -0.893 62.686 31.473 1.00 12.24 100 ASP A N 1
ATOM 777 C CA . ASP A 1 99 ? -1.912 62.987 32.480 1.00 11.62 100 ASP A CA 1
ATOM 778 C C . ASP A 1 99 ? -2.388 61.739 33.220 1.00 11.66 100 ASP A C 1
ATOM 779 O O . ASP A 1 99 ? -2.655 61.807 34.414 1.00 14.53 100 ASP A O 1
ATOM 784 N N . ALA A 1 100 ? -2.487 60.608 32.519 1.00 11.68 101 ALA A N 1
ATOM 785 C CA . ALA A 1 100 ? -2.971 59.356 33.109 1.00 11.24 101 ALA A CA 1
ATOM 786 C C . ALA A 1 100 ? -2.166 58.870 34.309 1.00 11.45 101 ALA A C 1
ATOM 787 O O . ALA A 1 100 ? -2.687 58.130 35.144 1.00 10.05 101 ALA A O 1
ATOM 789 N N . LEU A 1 101 ? -0.910 59.298 34.412 1.00 11.49 102 LEU A N 1
ATOM 790 C CA . LEU A 1 101 ? -0.084 58.921 35.562 1.00 12.84 102 LEU A CA 1
ATOM 791 C C . LEU A 1 101 ? -0.711 59.560 36.810 1.00 12.86 102 LEU A C 1
ATOM 792 O O . LEU A 1 101 ? -0.802 58.930 37.867 1.00 15.72 102 LEU A O 1
ATOM 797 N N . GLY A 1 102 ? -1.164 60.803 36.674 1.00 11.49 103 GLY A N 1
ATOM 798 C CA . GLY A 1 102 ? -1.792 61.484 37.792 1.00 13.62 103 GLY A CA 1
ATOM 799 C C . GLY A 1 102 ? -3.153 60.895 38.103 1.00 14.69 103 GLY A C 1
ATOM 800 O O . GLY A 1 102 ? -3.521 60.738 39.259 1.00 15.64 103 GLY A O 1
ATOM 801 N N . THR A 1 103 ? -3.884 60.515 37.061 1.00 14.73 104 THR A N 1
ATOM 802 C CA . THR A 1 103 ? -5.213 59.939 37.217 1.00 15.65 104 THR A CA 1
ATOM 803 C C . THR A 1 103 ? -5.214 58.636 38.013 1.00 15.00 104 THR A C 1
ATOM 804 O O . THR A 1 103 ? -6.063 58.436 38.874 1.00 16.10 104 THR A O 1
ATOM 808 N N . ILE A 1 104 ? -4.247 57.766 37.752 1.00 15.17 105 ILE A N 1
ATOM 809 C CA . ILE A 1 104 ? -4.174 56.488 38.449 1.00 14.79 105 ILE A CA 1
ATOM 810 C C . ILE A 1 104 ? -3.642 56.710 39.863 1.00 15.72 105 ILE A C 1
ATOM 811 O O . ILE A 1 104 ? -4.097 56.064 40.819 1.00 17.85 105 ILE A O 1
ATOM 816 N N . ARG A 1 105 ? -2.743 57.679 40.007 1.00 14.73 106 ARG A N 1
ATOM 817 C CA . ARG A 1 105 ? -2.188 58.027 41.312 1.00 17.24 106 ARG A CA 1
ATOM 818 C C . ARG A 1 105 ? -3.305 58.560 42.214 1.00 17.41 106 ARG A C 1
ATOM 819 O O . ARG A 1 105 ? -3.327 58.300 43.416 1.00 20.03 106 ARG A O 1
ATOM 827 N N . ASP A 1 106 ? -4.228 59.313 41.627 1.00 18.32 107 ASP A N 1
ATOM 828 C CA . ASP A 1 106 ? -5.349 59.883 42.364 1.00 19.26 107 ASP A CA 1
ATOM 829 C C . ASP A 1 106 ? -6.274 58.798 42.898 1.00 22.96 107 ASP A C 1
ATOM 830 O O . ASP A 1 106 ? -7.039 59.027 43.847 1.00 23.44 107 ASP A O 1
ATOM 835 N N . ILE A 1 107 ? -6.233 57.633 42.257 1.00 21.39 108 ILE A N 1
ATOM 836 C CA . ILE A 1 107 ? -7.046 56.509 42.672 1.00 20.66 108 ILE A CA 1
ATOM 837 C C . ILE A 1 107 ? -6.337 55.732 43.767 1.00 21.97 108 ILE A C 1
ATOM 838 O O . ILE A 1 107 ? -6.845 55.616 44.874 1.00 21.55 108 ILE A O 1
ATOM 843 N N . ILE A 1 108 ? -5.123 55.281 43.486 1.00 19.32 109 ILE A N 1
ATOM 844 C CA . ILE A 1 108 ? -4.395 54.454 44.438 1.00 20.84 109 ILE A CA 1
ATOM 845 C C . ILE A 1 108 ? -3.829 55.079 45.704 1.00 21.90 109 ILE A C 1
ATOM 846 O O . ILE A 1 108 ? -3.864 54.451 46.764 1.00 22.16 109 ILE A O 1
ATOM 851 N N . GLU A 1 109 ? -3.298 56.294 45.604 1.00 24.63 110 GLU A N 1
ATOM 852 C CA . GLU A 1 109 ? -2.700 56.959 46.763 1.00 27.11 110 GLU A CA 1
ATOM 853 C C . GLU A 1 109 ? -3.697 57.179 47.909 1.00 29.34 110 GLU A C 1
ATOM 854 O O . GLU A 1 109 ? -3.380 56.944 49.068 1.00 29.48 110 GLU A O 1
ATOM 860 N N . PRO A 1 110 ? -4.908 57.659 47.605 1.00 29.60 111 PRO A N 1
ATOM 861 C CA . PRO A 1 110 ? -5.868 57.851 48.695 1.00 29.92 111 PRO A CA 1
ATOM 862 C C . PRO A 1 110 ? -6.210 56.490 49.295 1.00 29.72 111 PRO A C 1
ATOM 863 O O . PRO A 1 110 ? -6.576 56.387 50.462 1.00 34.06 111 PRO A O 1
ATOM 867 N N . ARG A 1 111 ? -6.084 55.443 48.489 1.00 30.09 112 ARG A N 1
ATOM 868 C CA . ARG A 1 111 ? -6.385 54.091 48.931 1.00 27.79 112 ARG A CA 1
ATOM 869 C C . ARG A 1 111 ? -5.194 53.404 49.597 1.00 27.26 112 ARG A C 1
ATOM 870 O O . ARG A 1 111 ? -5.088 52.173 49.590 1.00 26.49 112 ARG A O 1
ATOM 878 N N . GLY A 1 112 ? -4.275 54.219 50.113 1.00 25.10 113 GLY A N 1
ATOM 879 C CA . GLY A 1 112 ? -3.136 53.712 50.854 1.00 26.90 113 GLY A CA 1
ATOM 880 C C . GLY A 1 112 ? -1.832 53.296 50.206 1.00 28.75 113 GLY A C 1
ATOM 881 O O . GLY A 1 112 ? -0.910 52.878 50.916 1.00 29.55 113 GLY A O 1
ATOM 882 N N . ALA A 1 113 ? -1.722 53.402 48.888 1.00 28.78 114 ALA A N 1
ATOM 883 C CA . ALA A 1 113 ? -0.489 53.005 48.215 1.00 28.30 114 ALA A CA 1
ATOM 884 C C . ALA A 1 113 ? 0.710 53.877 48.594 1.00 28.63 114 ALA A C 1
ATOM 885 O O . ALA A 1 113 ? 0.578 55.081 48.818 1.00 30.69 114 ALA A O 1
ATOM 887 N N . THR A 1 114 ? 1.872 53.251 48.717 1.00 26.53 115 THR A N 1
ATOM 888 C CA . THR A 1 114 ? 3.098 53.969 49.020 1.00 25.78 115 THR A CA 1
ATOM 889 C C . THR A 1 114 ? 3.807 54.056 47.674 1.00 24.36 115 THR A C 1
ATOM 890 O O . THR A 1 114 ? 4.319 53.056 47.172 1.00 24.53 115 THR A O 1
ATOM 894 N N . ILE A 1 115 ? 3.815 55.244 47.083 1.00 22.55 116 ILE A N 1
ATOM 895 C CA . ILE A 1 115 ? 4.410 55.429 45.767 1.00 20.89 116 ILE A CA 1
ATOM 896 C C . ILE A 1 115 ? 5.896 55.751 45.749 1.00 20.62 116 ILE A C 1
ATOM 897 O O . ILE A 1 115 ? 6.374 56.585 46.517 1.00 20.21 116 ILE A O 1
ATOM 902 N N . VAL A 1 116 ? 6.623 55.044 44.886 1.00 20.91 117 VAL A N 1
ATOM 903 C CA . VAL A 1 116 ? 8.058 55.244 44.685 1.00 21.99 117 VAL A CA 1
ATOM 904 C C . VAL A 1 116 ? 8.241 55.482 43.189 1.00 21.55 117 VAL A C 1
ATOM 905 O O . VAL A 1 116 ? 7.309 55.294 42.415 1.00 22.70 117 VAL A O 1
ATOM 909 N N . GLY A 1 117 ? 9.410 55.951 42.787 1.00 22.55 118 GLY A N 1
ATOM 910 C CA . GLY A 1 117 ? 9.648 56.151 41.372 1.00 21.21 118 GLY A CA 1
ATOM 911 C C . GLY A 1 117 ? 9.345 57.504 40.768 1.00 22.22 118 GLY A C 1
ATOM 912 O O . GLY A 1 117 ? 9.142 57.577 39.555 1.00 21.08 118 GLY A O 1
ATOM 913 N N . HIS A 1 118 ? 9.295 58.570 41.571 1.00 19.31 119 HIS A N 1
ATOM 914 C CA . HIS A 1 118 ? 9.050 59.905 41.010 1.00 19.05 119 HIS A CA 1
ATOM 915 C C . HIS A 1 118 ? 10.190 60.150 40.018 1.00 17.43 119 HIS A C 1
ATOM 916 O O . HIS A 1 118 ? 11.299 59.664 40.226 1.00 20.05 119 HIS A O 1
ATOM 923 N N . TRP A 1 119 ? 9.921 60.875 38.934 1.00 16.94 120 TRP A N 1
ATOM 924 C CA . TRP A 1 119 ? 10.923 61.094 37.887 1.00 15.99 120 TRP A CA 1
ATOM 925 C C . TRP A 1 119 ? 11.028 62.582 37.565 1.00 15.39 120 TRP A C 1
ATOM 926 O O . TRP A 1 119 ? 10.011 63.251 37.420 1.00 19.15 120 TRP A O 1
ATOM 937 N N . PRO A 1 120 ? 12.253 63.122 37.449 1.00 15.26 121 PRO A N 1
ATOM 938 C CA . PRO A 1 120 ? 12.431 64.551 37.149 1.00 16.26 121 PRO A CA 1
ATOM 939 C C . PRO A 1 120 ? 11.870 64.933 35.784 1.00 16.15 121 PRO A C 1
ATOM 940 O O . PRO A 1 120 ? 11.934 64.147 34.846 1.00 14.61 121 PRO A O 1
ATOM 944 N N . THR A 1 121 ? 11.338 66.147 35.679 1.00 17.67 122 THR A N 1
ATOM 945 C CA . THR A 1 121 ? 10.773 66.635 34.423 1.00 19.34 122 THR A CA 1
ATOM 946 C C . THR A 1 121 ? 11.851 67.219 33.499 1.00 19.71 122 THR A C 1
ATOM 947 O O . THR A 1 121 ? 11.589 67.553 32.342 1.00 21.38 122 THR A O 1
ATOM 951 N N . ALA A 1 122 ? 13.067 67.350 34.011 1.00 23.52 123 ALA A N 1
ATOM 952 C CA . ALA A 1 122 ? 14.167 67.899 33.226 1.00 22.80 123 ALA A CA 1
ATOM 953 C C . ALA A 1 122 ? 14.352 67.087 31.956 1.00 24.25 123 ALA A C 1
ATOM 954 O O . ALA A 1 122 ? 14.329 65.851 31.987 1.00 24.72 123 ALA A O 1
ATOM 956 N N . GLY A 1 123 ? 14.490 67.784 30.835 1.00 23.13 124 GLY A N 1
ATOM 957 C CA . GLY A 1 123 ? 14.681 67.098 29.575 1.00 22.96 124 GLY A CA 1
ATOM 958 C C . GLY A 1 123 ? 13.396 66.903 28.807 1.00 21.65 124 GLY A C 1
ATOM 959 O O . GLY A 1 123 ? 13.422 66.489 27.649 1.00 22.23 124 GLY A O 1
ATOM 960 N N . TYR A 1 124 ? 12.271 67.161 29.459 1.00 20.51 125 TYR A N 1
ATOM 961 C CA . TYR A 1 124 ? 10.977 67.046 28.810 1.00 22.34 125 TYR A CA 1
ATOM 962 C C . TYR A 1 124 ? 10.506 68.470 28.533 1.00 23.52 125 TYR A C 1
ATOM 963 O O . TYR A 1 124 ? 10.828 69.395 29.281 1.00 23.68 125 TYR A O 1
ATOM 972 N N . HIS A 1 125 ? 9.773 68.643 27.440 1.00 25.04 126 HIS A N 1
ATOM 973 C CA . HIS A 1 125 ? 9.254 69.950 27.049 1.00 26.25 126 HIS A CA 1
ATOM 974 C C . HIS A 1 125 ? 7.770 69.814 26.740 1.00 23.95 126 HIS A C 1
ATOM 975 O O . HIS A 1 125 ? 7.378 69.354 25.675 1.00 24.89 126 HIS A O 1
ATOM 982 N N . PHE A 1 126 ? 6.948 70.153 27.715 1.00 22.68 127 PHE A N 1
ATOM 983 C CA . PHE A 1 126 ? 5.507 70.067 27.562 1.00 22.45 127 PHE A CA 1
ATOM 984 C C . PHE A 1 126 ? 4.961 71.314 28.224 1.00 23.43 127 PHE A C 1
ATOM 985 O O . PHE A 1 126 ? 5.714 72.052 28.846 1.00 25.44 127 PHE A O 1
ATOM 993 N N . GLU A 1 127 ? 3.662 71.543 28.110 1.00 25.59 128 GLU A N 1
ATOM 994 C CA . GLU A 1 127 ? 3.046 72.729 28.696 1.00 28.79 128 GLU A CA 1
ATOM 995 C C . GLU A 1 127 ? 2.300 72.446 29.994 1.00 27.19 128 GLU A C 1
ATOM 996 O O . GLU A 1 127 ? 2.249 73.298 30.880 1.00 27.61 128 GLU A O 1
ATOM 1002 N N . ALA A 1 128 ? 1.741 71.246 30.117 1.00 23.49 129 ALA A N 1
ATOM 1003 C CA . ALA A 1 128 ? 1.008 70.881 31.318 1.00 21.60 129 ALA A CA 1
ATOM 1004 C C . ALA A 1 128 ? 0.866 69.374 31.447 1.00 19.23 129 ALA A C 1
ATOM 1005 O O . ALA A 1 128 ? 0.848 68.650 30.447 1.00 17.77 129 ALA A O 1
ATOM 1007 N N . SER A 1 129 ? 0.804 68.906 32.685 1.00 17.60 130 SER A N 1
ATOM 1008 C CA . SER A 1 129 ? 0.650 67.486 32.959 1.00 17.15 130 SER A CA 1
ATOM 1009 C C . SER A 1 129 ? -0.034 67.284 34.299 1.00 18.81 130 SER A C 1
ATOM 1010 O O . SER A 1 129 ? 0.280 67.970 35.261 1.00 21.10 130 SER A O 1
ATOM 1013 N N . LYS A 1 130 ? -1.005 66.382 34.352 1.00 20.04 131 LYS A N 1
ATOM 1014 C CA . LYS A 1 130 ? -1.682 66.079 35.607 1.00 22.34 131 LYS A CA 1
ATOM 1015 C C . LYS A 1 130 ? -0.875 64.981 36.304 1.00 21.29 131 LYS A C 1
ATOM 1016 O O . LYS A 1 130 ? -1.200 64.586 37.427 1.00 21.27 131 LYS A O 1
ATOM 1022 N N . GLY A 1 131 ? 0.188 64.518 35.640 1.00 18.39 132 GLY A N 1
ATOM 1023 C CA . GLY A 1 131 ? 1.030 63.469 36.184 1.00 15.58 132 GLY A CA 1
ATOM 1024 C C . GLY A 1 131 ? 2.200 63.942 37.027 1.00 16.36 132 GLY A C 1
ATOM 1025 O O . GLY A 1 131 ? 3.168 63.206 37.206 1.00 15.63 132 GLY A O 1
ATOM 1026 N N . LEU A 1 132 ? 2.111 65.155 37.566 1.00 16.85 133 LEU A N 1
ATOM 1027 C CA . LEU A 1 132 ? 3.182 65.704 38.392 1.00 19.11 133 LEU A CA 1
ATOM 1028 C C . LEU A 1 132 ? 3.056 65.307 39.862 1.00 19.32 133 LEU A C 1
ATOM 1029 O O . LEU A 1 132 ? 1.947 65.153 40.377 1.00 21.48 133 LEU A O 1
ATOM 1034 N N . ALA A 1 133 ? 4.201 65.102 40.510 1.00 18.73 134 ALA A N 1
ATOM 1035 C CA . ALA A 1 133 ? 4.266 64.768 41.934 1.00 18.38 134 ALA A CA 1
ATOM 1036 C C . ALA A 1 133 ? 4.557 66.082 42.654 1.00 19.21 134 ALA A C 1
ATOM 1037 O O . ALA A 1 133 ? 4.203 66.254 43.816 1.00 19.62 134 ALA A O 1
ATOM 1039 N N . ASP A 1 134 ? 5.214 66.993 41.944 1.00 18.71 135 ASP A N 1
ATOM 1040 C CA . ASP A 1 134 ? 5.559 68.320 42.438 1.00 19.38 135 ASP A CA 1
ATOM 1041 C C . ASP A 1 134 ? 6.022 69.153 41.240 1.00 20.53 135 ASP A C 1
ATOM 1042 O O . ASP A 1 134 ? 6.027 68.659 40.114 1.00 21.60 135 ASP A O 1
ATOM 1047 N N . ASP A 1 135 ? 6.465 70.382 41.483 1.00 21.97 136 ASP A N 1
ATOM 1048 C CA . ASP A 1 135 ? 6.882 71.282 40.404 1.00 23.46 136 ASP A CA 1
ATOM 1049 C C . ASP A 1 135 ? 7.788 70.710 39.351 1.00 23.10 136 ASP A C 1
ATOM 1050 O O . ASP A 1 135 ? 7.655 71.049 38.171 1.00 22.26 136 ASP A O 1
ATOM 1055 N N . ASP A 1 136 ? 8.731 69.871 39.768 1.00 23.45 137 ASP A N 1
ATOM 1056 C CA . ASP A 1 136 ? 9.677 69.307 38.812 1.00 23.21 137 ASP A CA 1
ATOM 1057 C C . ASP A 1 136 ? 9.868 67.805 38.815 1.00 20.07 137 ASP A C 1
ATOM 1058 O O . ASP A 1 136 ? 10.953 67.312 38.516 1.00 22.46 137 ASP A O 1
ATOM 1063 N N . HIS A 1 137 ? 8.810 67.078 39.130 1.00 17.85 138 HIS A N 1
ATOM 1064 C CA . HIS A 1 137 ? 8.878 65.631 39.131 1.00 18.05 138 HIS A CA 1
ATOM 1065 C C . HIS A 1 137 ? 7.562 65.051 38.714 1.00 16.15 138 HIS A C 1
ATOM 1066 O O . HIS A 1 137 ? 6.534 65.508 39.177 1.00 17.23 138 HIS A O 1
ATOM 1073 N N . PHE A 1 138 ? 7.594 64.118 37.768 1.00 16.04 139 PHE A N 1
ATOM 1074 C CA . PHE A 1 138 ? 6.399 63.400 37.367 1.00 16.09 139 PHE A CA 1
ATOM 1075 C C . PHE A 1 138 ? 6.230 62.429 38.541 1.00 16.85 139 PHE A C 1
ATOM 1076 O O . PHE A 1 138 ? 7.193 62.151 39.276 1.00 18.10 139 PHE A O 1
ATOM 1084 N N . VAL A 1 139 ? 5.025 61.902 38.711 1.00 15.70 140 VAL A N 1
ATOM 1085 C CA . VAL A 1 139 ? 4.769 60.941 39.769 1.00 15.05 140 VAL A CA 1
ATOM 1086 C C . VAL A 1 139 ? 5.302 59.549 39.381 1.00 15.82 140 VAL A C 1
ATOM 1087 O O . VAL A 1 139 ? 5.492 58.692 40.241 1.00 18.28 140 VAL A O 1
ATOM 1091 N N . GLY A 1 140 ? 5.583 59.345 38.097 1.00 14.91 141 GLY A N 1
ATOM 1092 C CA . GLY A 1 140 ? 6.114 58.072 37.630 1.00 13.56 141 GLY A CA 1
ATOM 1093 C C . GLY A 1 140 ? 6.969 58.294 36.390 1.00 13.06 141 GLY A C 1
ATOM 1094 O O . GLY A 1 140 ? 7.137 59.433 35.952 1.00 10.82 141 GLY A O 1
ATOM 1095 N N . LEU A 1 141 ? 7.517 57.224 35.821 1.00 11.14 142 LEU A N 1
ATOM 1096 C CA . LEU A 1 141 ? 8.349 57.342 34.618 1.00 10.71 142 LEU A CA 1
ATOM 1097 C C . LEU A 1 141 ? 7.526 57.712 33.392 1.00 11.06 142 LEU A C 1
ATOM 1098 O O . LEU A 1 141 ? 6.565 57.020 33.056 1.00 11.81 142 LEU A O 1
ATOM 1103 N N . ALA A 1 142 ? 7.923 58.789 32.722 1.00 11.78 143 ALA A N 1
ATOM 1104 C CA . ALA A 1 142 ? 7.250 59.241 31.515 1.00 9.45 143 ALA A CA 1
ATOM 1105 C C . ALA A 1 142 ? 8.159 58.883 30.333 1.00 11.78 143 ALA A C 1
ATOM 1106 O O . ALA A 1 142 ? 9.349 59.210 30.327 1.00 10.21 143 ALA A O 1
ATOM 1108 N N . ILE A 1 143 ? 7.609 58.147 29.369 1.00 11.07 144 ILE A N 1
ATOM 1109 C CA . ILE A 1 143 ? 8.347 57.730 28.183 1.00 11.87 144 ILE A CA 1
ATOM 1110 C C . ILE A 1 143 ? 7.662 58.351 26.970 1.00 14.85 144 ILE A C 1
ATOM 1111 O O . ILE A 1 143 ? 6.425 58.390 26.903 1.00 16.11 144 ILE A O 1
ATOM 1116 N N . ASP A 1 144 ? 8.459 58.884 26.042 1.00 15.35 145 ASP A N 1
ATOM 1117 C CA . ASP A 1 144 ? 7.913 59.483 24.821 1.00 13.66 145 ASP A CA 1
ATOM 1118 C C . ASP A 1 144 ? 8.600 58.825 23.633 1.00 15.35 145 ASP A C 1
ATOM 1119 O O . ASP A 1 144 ? 9.711 59.212 23.261 1.00 16.60 145 ASP A O 1
ATOM 1124 N N . GLU A 1 145 ? 7.925 57.844 23.037 1.00 16.47 146 GLU A N 1
ATOM 1125 C CA . GLU A 1 145 ? 8.461 57.104 21.898 1.00 15.79 146 GLU A CA 1
ATOM 1126 C C . GLU A 1 145 ? 8.283 57.863 20.599 1.00 17.62 146 GLU A C 1
ATOM 1127 O O . GLU A 1 145 ? 8.915 57.533 19.597 1.00 18.49 146 GLU A O 1
ATOM 1133 N N . ASP A 1 146 ? 7.419 58.873 20.615 1.00 18.95 147 ASP A N 1
ATOM 1134 C CA . ASP A 1 146 ? 7.148 59.670 19.421 1.00 19.96 147 ASP A CA 1
ATOM 1135 C C . ASP A 1 146 ? 8.141 60.815 19.219 1.00 20.52 147 ASP A C 1
ATOM 1136 O O . ASP A 1 146 ? 8.638 61.028 18.109 1.00 22.33 147 ASP A O 1
ATOM 1141 N N . ARG A 1 147 ? 8.463 61.518 20.299 1.00 18.29 148 ARG A N 1
ATOM 1142 C CA . ARG A 1 147 ? 9.362 62.659 20.245 1.00 16.88 148 ARG A CA 1
ATOM 1143 C C . ARG A 1 147 ? 10.733 62.431 20.847 1.00 17.50 148 ARG A C 1
ATOM 1144 O O . ARG A 1 147 ? 11.651 63.170 20.537 1.00 18.54 148 ARG A O 1
ATOM 1152 N N . GLN A 1 148 ? 10.872 61.479 21.764 1.00 17.53 149 GLN A N 1
ATOM 1153 C CA . GLN A 1 148 ? 12.179 61.246 22.383 1.00 15.37 149 GLN A CA 1
ATOM 1154 C C . GLN A 1 148 ? 12.516 59.770 22.522 1.00 14.52 149 GLN A C 1
ATOM 1155 O O . GLN A 1 148 ? 13.009 59.322 23.557 1.00 14.14 149 GLN A O 1
ATOM 1161 N N . PRO A 1 149 ? 12.342 59.009 21.437 1.00 17.29 150 PRO A N 1
ATOM 1162 C CA . PRO A 1 149 ? 12.643 57.583 21.504 1.00 16.59 150 PRO A CA 1
ATOM 1163 C C . PRO A 1 149 ? 14.120 57.311 21.760 1.00 16.19 150 PRO A C 1
ATOM 1164 O O . PRO A 1 149 ? 14.480 56.240 22.244 1.00 16.48 150 PRO A O 1
ATOM 1168 N N . GLU A 1 150 ? 14.973 58.279 21.450 1.00 14.56 151 GLU A N 1
ATOM 1169 C CA . GLU A 1 150 ? 16.409 58.112 21.660 1.00 16.38 151 GLU A CA 1
ATOM 1170 C C . GLU A 1 150 ? 16.804 58.187 23.136 1.00 15.54 151 GLU A C 1
ATOM 1171 O O . GLU A 1 150 ? 17.956 57.911 23.487 1.00 17.31 151 GLU A O 1
ATOM 1177 N N . LEU A 1 151 ? 15.851 58.536 23.996 1.00 14.29 152 LEU A N 1
ATOM 1178 C CA . LEU A 1 151 ? 16.119 58.634 25.433 1.00 14.81 152 LEU A CA 1
ATOM 1179 C C . LEU A 1 151 ? 15.504 57.479 26.226 1.00 15.09 152 LEU A C 1
ATOM 1180 O O . LEU A 1 151 ? 15.864 57.235 27.379 1.00 15.80 152 LEU A O 1
ATOM 1185 N N . THR A 1 152 ? 14.626 56.722 25.583 1.00 14.83 153 THR A N 1
ATOM 1186 C CA . THR A 1 152 ? 13.950 55.618 26.239 1.00 13.41 153 THR A CA 1
ATOM 1187 C C . THR A 1 152 ? 14.844 54.550 26.878 1.00 16.03 153 THR A C 1
ATOM 1188 O O . THR A 1 152 ? 14.614 54.159 28.030 1.00 16.62 153 THR A O 1
ATOM 1192 N N . ALA A 1 153 ? 15.850 54.074 26.154 1.00 14.26 154 ALA A N 1
ATOM 1193 C CA . ALA A 1 153 ? 16.738 53.046 26.697 1.00 14.56 154 ALA A CA 1
ATOM 1194 C C . ALA A 1 153 ? 17.348 53.479 28.026 1.00 15.37 154 ALA A C 1
ATOM 1195 O O . ALA A 1 153 ? 17.226 52.779 29.032 1.00 15.51 154 ALA A O 1
ATOM 1197 N N . GLU A 1 154 ? 17.952 54.659 28.052 1.00 16.61 155 GLU A N 1
ATOM 1198 C CA . GLU A 1 154 ? 18.566 55.141 29.284 1.00 19.25 155 GLU A CA 1
ATOM 1199 C C . GLU A 1 154 ? 17.591 55.522 30.392 1.00 17.22 155 GLU A C 1
ATOM 1200 O O . GLU A 1 154 ? 17.877 55.289 31.574 1.00 17.37 155 GLU A O 1
ATOM 1206 N N . ARG A 1 155 ? 16.454 56.112 30.021 1.00 13.77 156 ARG A N 1
ATOM 1207 C CA . ARG A 1 155 ? 15.437 56.498 31.001 1.00 14.61 156 ARG A CA 1
ATOM 1208 C C . ARG A 1 155 ? 14.939 55.270 31.758 1.00 15.51 156 ARG A C 1
ATOM 1209 O O . ARG A 1 155 ? 14.927 55.253 32.993 1.00 17.36 156 ARG A O 1
ATOM 1217 N N . VAL A 1 156 ? 14.590 54.218 31.019 1.00 16.11 157 VAL A N 1
ATOM 1218 C CA . VAL A 1 156 ? 14.106 52.982 31.627 1.00 14.46 157 VAL A CA 1
ATOM 1219 C C . VAL A 1 156 ? 15.171 52.345 32.517 1.00 13.65 157 VAL A C 1
ATOM 1220 O O . VAL A 1 156 ? 14.901 51.981 33.661 1.00 14.90 157 VAL A O 1
ATOM 1224 N N . GLU A 1 157 ? 16.390 52.233 32.016 1.00 15.33 158 GLU A N 1
ATOM 1225 C CA . GLU A 1 157 ? 17.447 51.618 32.813 1.00 17.89 158 GLU A CA 1
ATOM 1226 C C . GLU A 1 157 ? 17.681 52.348 34.125 1.00 16.98 158 GLU A C 1
ATOM 1227 O O . GLU A 1 157 ? 17.744 51.732 35.189 1.00 16.56 158 GLU A O 1
ATOM 1233 N N . LYS A 1 158 ? 17.769 53.668 34.050 1.00 17.02 159 LYS A N 1
ATOM 1234 C CA . LYS A 1 158 ? 18.001 54.479 35.236 1.00 17.90 159 LYS A CA 1
ATOM 1235 C C . LYS A 1 158 ? 16.828 54.426 36.220 1.00 15.95 159 LYS A C 1
ATOM 1236 O O . LYS A 1 158 ? 17.039 54.354 37.439 1.00 14.64 159 LYS A O 1
ATOM 1242 N N . TRP A 1 159 ? 15.599 54.463 35.700 1.00 16.43 160 TRP A N 1
ATOM 1243 C CA . TRP A 1 159 ? 14.392 54.411 36.544 1.00 15.78 160 TRP A CA 1
ATOM 1244 C C . TRP A 1 159 ? 14.242 53.062 37.250 1.00 16.30 160 TRP A C 1
ATOM 1245 O O . TRP A 1 159 ? 13.807 53.004 38.405 1.00 15.35 160 TRP A O 1
ATOM 1256 N N . VAL A 1 160 ? 14.553 51.981 36.535 1.00 16.77 161 VAL A N 1
ATOM 1257 C CA . VAL A 1 160 ? 14.459 50.639 37.091 1.00 15.10 161 VAL A CA 1
ATOM 1258 C C . VAL A 1 160 ? 15.468 50.522 38.225 1.00 16.69 161 VAL A C 1
ATOM 1259 O O . VAL A 1 160 ? 15.150 49.992 39.289 1.00 13.05 161 VAL A O 1
ATOM 1263 N N . LYS A 1 161 ? 16.674 51.044 37.995 1.00 17.71 162 LYS A N 1
ATOM 1264 C CA . LYS A 1 161 ? 17.731 51.050 39.003 1.00 19.45 162 LYS A CA 1
ATOM 1265 C C . LYS A 1 161 ? 17.265 51.841 40.211 1.00 20.49 162 LYS A C 1
ATOM 1266 O O . LYS A 1 161 ? 17.501 51.431 41.352 1.00 20.99 162 LYS A O 1
ATOM 1272 N N . GLN A 1 162 ? 16.613 52.978 39.956 1.00 19.01 163 GLN A N 1
ATOM 1273 C CA . GLN A 1 162 ? 16.095 53.840 41.023 1.00 17.85 163 GLN A CA 1
ATOM 1274 C C . GLN A 1 162 ? 15.045 53.152 41.887 1.00 17.02 163 GLN A C 1
ATOM 1275 O O . GLN A 1 162 ? 15.204 53.081 43.100 1.00 19.17 163 GLN A O 1
ATOM 1281 N N . ILE A 1 163 ? 13.960 52.668 41.284 1.00 17.32 164 ILE A N 1
ATOM 1282 C CA . ILE A 1 163 ? 12.924 51.997 42.063 1.00 18.11 164 ILE A CA 1
ATOM 1283 C C . ILE A 1 163 ? 13.451 50.733 42.769 1.00 21.44 164 ILE A C 1
ATOM 1284 O O . ILE A 1 163 ? 12.938 50.357 43.817 1.00 22.96 164 ILE A O 1
ATOM 1289 N N . SER A 1 164 ? 14.481 50.093 42.221 1.00 23.13 165 SER A N 1
ATOM 1290 C CA . SER A 1 164 ? 15.050 48.914 42.869 1.00 26.45 165 SER A CA 1
ATOM 1291 C C . SER A 1 164 ? 15.614 49.340 44.217 1.00 26.39 165 SER A C 1
ATOM 1292 O O . SER A 1 164 ? 15.477 48.629 45.205 1.00 28.94 165 SER A O 1
ATOM 1295 N N . GLU A 1 165 ? 16.273 50.493 44.240 1.00 29.08 166 GLU A N 1
ATOM 1296 C CA . GLU A 1 165 ? 16.859 51.048 45.460 1.00 32.77 166 GLU A CA 1
ATOM 1297 C C . GLU A 1 165 ? 15.735 51.487 46.407 1.00 32.99 166 GLU A C 1
ATOM 1298 O O . GLU A 1 165 ? 15.711 51.096 47.581 1.00 34.38 166 GLU A O 1
ATOM 1304 N N . GLU A 1 166 ? 14.770 52.237 45.878 1.00 29.44 167 GLU A N 1
ATOM 1305 C CA . GLU A 1 166 ? 13.642 52.713 46.676 1.00 27.67 167 GLU A CA 1
ATOM 1306 C C . GLU A 1 166 ? 12.837 51.570 47.286 1.00 28.08 167 GLU A C 1
ATOM 1307 O O . GLU A 1 166 ? 12.404 51.660 48.430 1.00 28.16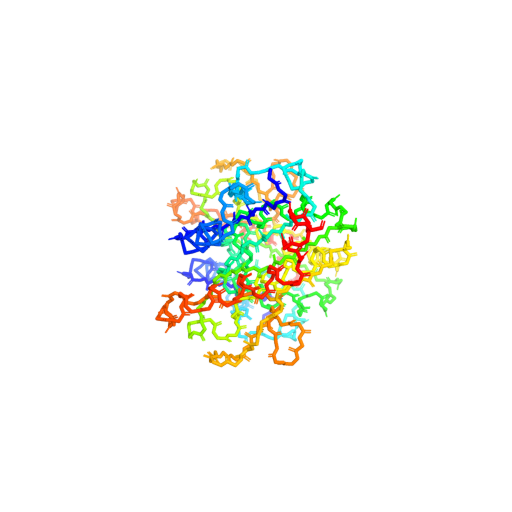 167 GLU A O 1
ATOM 1313 N N . LEU A 1 167 ? 12.624 50.515 46.504 1.00 29.05 168 LEU A N 1
ATOM 1314 C CA . LEU A 1 167 ? 11.875 49.337 46.940 1.00 30.84 168 LEU A CA 1
ATOM 1315 C C . LEU A 1 167 ? 12.714 48.429 47.837 1.00 32.62 168 LEU A C 1
ATOM 1316 O O . LEU A 1 167 ? 12.172 47.588 48.550 1.00 32.85 168 LEU A O 1
ATOM 1321 N N . HIS A 1 168 ? 14.031 48.611 47.792 1.00 34.52 169 HIS A N 1
ATOM 1322 C CA . HIS A 1 168 ? 14.973 47.812 48.570 1.00 37.87 169 HIS A CA 1
ATOM 1323 C C . HIS A 1 168 ? 14.958 46.356 48.143 1.00 40.03 169 HIS A C 1
ATOM 1324 O O . HIS A 1 168 ? 14.905 45.457 48.979 1.00 39.49 169 HIS A O 1
ATOM 1331 N N . LEU A 1 169 ? 15.018 46.120 46.839 1.00 43.09 170 LEU A N 1
ATOM 1332 C CA . LEU A 1 169 ? 15.019 44.762 46.332 1.00 45.16 170 LEU A CA 1
ATOM 1333 C C . LEU A 1 169 ? 16.271 44.006 46.783 1.00 49.45 170 LEU A C 1
ATOM 1334 O O . LEU A 1 169 ? 16.234 42.789 46.936 1.00 51.65 170 LEU A O 1
ATOM 1339 N N . ASP A 1 170 ? 17.362 44.725 47.044 1.00 53.95 171 ASP A N 1
ATOM 1340 C CA . ASP A 1 170 ? 18.598 44.086 47.515 1.00 58.25 171 ASP A CA 1
ATOM 1341 C C . ASP A 1 170 ? 18.381 43.375 48.857 1.00 60.86 171 ASP A C 1
ATOM 1342 O O . ASP A 1 170 ? 19.013 42.355 49.132 1.00 61.93 171 ASP A O 1
ATOM 1347 N N . GLU A 1 171 ? 17.489 43.923 49.681 1.00 63.65 172 GLU A N 1
ATOM 1348 C CA . GLU A 1 171 ? 17.189 43.365 50.999 1.00 65.94 172 GLU A CA 1
ATOM 1349 C C . GLU A 1 171 ? 15.933 42.506 51.022 1.00 67.26 172 GLU A C 1
ATOM 1350 O O . GLU A 1 171 ? 15.954 41.367 51.485 1.00 67.61 172 GLU A O 1
ATOM 1356 N N . ILE A 1 172 ? 14.847 43.052 50.489 1.00 69.16 173 ILE A N 1
ATOM 1357 C CA . ILE A 1 172 ? 13.559 42.375 50.457 1.00 71.83 173 ILE A CA 1
ATOM 1358 C C . ILE A 1 172 ? 13.609 40.906 50.017 1.00 74.51 173 ILE A C 1
ATOM 1359 O O . ILE A 1 172 ? 12.766 40.105 50.419 1.00 75.74 173 ILE A O 1
ATOM 1364 N N . LEU A 1 173 ? 14.612 40.545 49.226 1.00 77.41 174 LEU A N 1
ATOM 1365 C CA . LEU A 1 173 ? 14.725 39.178 48.731 1.00 80.54 174 LEU A CA 1
ATOM 1366 C C . LEU A 1 173 ? 15.567 38.186 49.557 1.00 83.32 174 LEU A C 1
ATOM 1367 O O . LEU A 1 173 ? 15.220 37.006 49.643 1.00 83.01 174 LEU A O 1
ATOM 1372 N N . ASN A 1 174 ? 16.663 38.646 50.160 1.00 87.34 175 ASN A N 1
ATOM 1373 C CA . ASN A 1 174 ? 17.521 37.772 50.974 1.00 91.58 175 ASN A CA 1
ATOM 1374 C C . ASN A 1 174 ? 18.606 38.513 51.766 1.00 94.56 175 ASN A C 1
ATOM 1375 O O . ASN A 1 174 ? 19.778 38.105 51.785 1.00 94.83 175 ASN A O 1
ATOM 1380 N N . ALA A 1 175 ? 18.191 39.572 52.460 1.00 97.37 176 ALA A N 1
ATOM 1381 C CA . ALA A 1 175 ? 19.097 40.384 53.269 1.00 99.37 176 ALA A CA 1
ATOM 1382 C C . ALA A 1 175 ? 18.402 40.869 54.551 1.00 100.00 176 ALA A C 1
ATOM 1383 O O . ALA A 1 175 ? 17.387 41.596 54.445 1.00 100.00 176 ALA A O 1
ATOM 1386 N N . ALA B 1 1 ? -30.954 85.715 20.881 1.00 29.92 2 ALA B N 1
ATOM 1387 C CA . ALA B 1 1 ? -31.884 84.602 20.537 1.00 29.40 2 ALA B CA 1
ATOM 1388 C C . ALA B 1 1 ? -32.243 83.849 21.805 1.00 28.79 2 ALA B C 1
ATOM 1389 O O . ALA B 1 1 ? -31.427 83.741 22.728 1.00 24.98 2 ALA B O 1
ATOM 1391 N N . ILE B 1 2 ? -33.467 83.329 21.838 1.00 28.91 3 ILE B N 1
ATOM 1392 C CA . ILE B 1 2 ? -33.991 82.588 22.988 1.00 29.47 3 ILE B CA 1
ATOM 1393 C C . ILE B 1 2 ? -33.258 81.246 23.225 1.00 26.66 3 ILE B C 1
ATOM 1394 O O . ILE B 1 2 ? -33.085 80.818 24.367 1.00 24.10 3 ILE B O 1
ATOM 1399 N N . THR B 1 3 ? -32.787 80.628 22.144 1.00 25.36 4 THR B N 1
ATOM 1400 C CA . THR B 1 3 ? -32.100 79.343 22.205 1.00 25.61 4 THR B CA 1
ATOM 1401 C C . THR B 1 3 ? -30.605 79.391 21.865 1.00 24.00 4 THR B C 1
ATOM 1402 O O . THR B 1 3 ? -30.204 79.985 20.862 1.00 25.06 4 THR B O 1
ATOM 1406 N N . GLY B 1 4 ? -29.800 78.710 22.675 1.00 21.10 5 GLY B N 1
ATOM 1407 C CA . GLY B 1 4 ? -28.373 78.662 22.438 1.00 18.27 5 GLY B CA 1
ATOM 1408 C C . GLY B 1 4 ? -27.924 77.234 22.215 1.00 15.69 5 GLY B C 1
ATOM 1409 O O . GLY B 1 4 ? -28.090 76.376 23.083 1.00 15.12 5 GLY B O 1
ATOM 1410 N N . ILE B 1 5 ? -27.386 76.973 21.034 1.00 14.37 6 ILE B N 1
ATOM 1411 C CA . ILE B 1 5 ? -26.908 75.655 20.679 1.00 13.79 6 ILE B CA 1
ATOM 1412 C C . ILE B 1 5 ? -25.407 75.632 20.916 1.00 14.51 6 ILE B C 1
ATOM 1413 O O . ILE B 1 5 ? -24.684 76.466 20.381 1.00 15.67 6 ILE B O 1
ATOM 1418 N N . PHE B 1 6 ? -24.952 74.742 21.789 1.00 12.99 7 PHE B N 1
ATOM 1419 C CA . PHE B 1 6 ? -23.529 74.613 22.076 1.00 13.56 7 PHE B CA 1
ATOM 1420 C C . PHE B 1 6 ? -23.087 73.208 21.705 1.00 14.56 7 PHE B C 1
ATOM 1421 O O . PHE B 1 6 ? -23.648 72.229 22.199 1.00 15.12 7 PHE B O 1
ATOM 1429 N N . PHE B 1 7 ? -22.089 73.098 20.835 1.00 11.80 8 PHE B N 1
ATOM 1430 C CA . PHE B 1 7 ? -21.636 71.789 20.415 1.00 12.52 8 PHE B CA 1
ATOM 1431 C C . PHE B 1 7 ? -20.116 71.583 20.487 1.00 11.56 8 PHE B C 1
ATOM 1432 O O . PHE B 1 7 ? -19.340 72.531 20.557 1.00 14.23 8 PHE B O 1
ATOM 1440 N N . GLY B 1 8 ? -19.730 70.316 20.414 1.00 12.63 9 GLY B N 1
ATOM 1441 C CA . GLY B 1 8 ? -18.345 69.900 20.402 1.00 11.54 9 GLY B CA 1
ATOM 1442 C C . GLY B 1 8 ? -18.281 68.931 19.228 1.00 13.03 9 GLY B C 1
ATOM 1443 O O . GLY B 1 8 ? -19.244 68.201 18.986 1.00 11.58 9 GLY B O 1
ATOM 1444 N N . SER B 1 9 ? -17.185 68.926 18.474 1.00 12.79 10 SER B N 1
ATOM 1445 C CA . SER B 1 9 ? -17.089 68.030 17.335 1.00 10.78 10 SER B CA 1
ATOM 1446 C C . SER B 1 9 ? -15.643 67.832 16.901 1.00 12.86 10 SER B C 1
ATOM 1447 O O . SER B 1 9 ? -14.867 68.789 16.840 1.00 12.00 10 SER B O 1
ATOM 1450 N N . ASP B 1 10 ? -15.276 66.585 16.623 1.00 12.82 11 ASP B N 1
ATOM 1451 C CA . ASP B 1 10 ? -13.920 66.273 16.163 1.00 13.28 11 ASP B CA 1
ATOM 1452 C C . ASP B 1 10 ? -13.830 66.127 14.659 1.00 13.48 11 ASP B C 1
ATOM 1453 O O . ASP B 1 10 ? -12.833 66.530 14.072 1.00 14.01 11 ASP B O 1
ATOM 1458 N N . THR B 1 11 ? -14.823 65.488 14.040 1.00 14.28 12 THR B N 1
ATOM 1459 C CA . THR B 1 11 ? -14.801 65.317 12.588 1.00 15.83 12 THR B CA 1
ATOM 1460 C C . THR B 1 11 ? -15.910 66.053 11.826 1.00 17.27 12 THR B C 1
ATOM 1461 O O . THR B 1 11 ? -16.081 65.861 10.619 1.00 17.13 12 THR B O 1
ATOM 1465 N N . GLY B 1 12 ? -16.667 66.886 12.536 1.00 16.04 13 GLY B N 1
ATOM 1466 C CA . GLY B 1 12 ? -17.690 67.688 11.890 1.00 15.40 13 GLY B CA 1
ATOM 1467 C C . GLY B 1 12 ? -19.119 67.203 11.862 1.00 14.77 13 GLY B C 1
ATOM 1468 O O . GLY B 1 12 ? -20.014 67.956 11.483 1.00 14.88 13 GLY B O 1
ATOM 1469 N N . ASN B 1 13 ? -19.363 65.976 12.290 1.00 16.48 14 ASN B N 1
ATOM 1470 C CA . ASN B 1 13 ? -20.720 65.459 12.254 1.00 16.24 14 ASN B CA 1
ATOM 1471 C C . ASN B 1 13 ? -21.642 66.199 13.202 1.00 16.19 14 ASN B C 1
ATOM 1472 O O . ASN B 1 13 ? -22.707 66.660 12.789 1.00 18.54 14 ASN B O 1
ATOM 1477 N N . THR B 1 14 ? -21.230 66.381 14.450 1.00 14.25 15 THR B N 1
ATOM 1478 C CA . THR B 1 14 ? -22.076 67.088 15.413 1.00 13.03 15 THR B CA 1
ATOM 1479 C C . THR B 1 14 ? -22.155 68.590 15.093 1.00 14.41 15 THR B C 1
ATOM 1480 O O . THR B 1 14 ? -23.134 69.275 15.433 1.00 14.56 15 THR B O 1
ATOM 1484 N N . GLU B 1 15 ? -21.135 69.096 14.414 1.00 14.53 16 GLU B N 1
ATOM 1485 C CA . GLU B 1 15 ? -21.125 70.495 14.026 1.00 15.07 16 GLU B CA 1
ATOM 1486 C C . GLU B 1 15 ? -22.214 70.683 12.982 1.00 17.12 16 GLU B C 1
ATOM 1487 O O . GLU B 1 15 ? -22.960 71.655 13.022 1.00 19.51 16 GLU B O 1
ATOM 1493 N N . ASN B 1 16 ? -22.334 69.716 12.080 1.00 19.39 17 ASN B N 1
ATOM 1494 C CA . ASN B 1 16 ? -23.351 69.756 11.028 1.00 21.45 17 ASN B CA 1
ATOM 1495 C C . ASN B 1 16 ? -24.782 69.620 11.602 1.00 21.69 17 ASN B C 1
ATOM 1496 O O . ASN B 1 16 ? -25.712 70.306 11.157 1.00 18.79 17 ASN B O 1
ATOM 1501 N N . ILE B 1 17 ? -24.957 68.757 12.605 1.00 20.51 18 ILE B N 1
ATOM 1502 C CA . ILE B 1 17 ? -26.272 68.583 13.223 1.00 19.05 18 ILE B CA 1
ATOM 1503 C C . ILE B 1 17 ? -26.681 69.893 13.909 1.00 21.15 18 ILE B C 1
ATOM 1504 O O . ILE B 1 17 ? -27.814 70.345 13.747 1.00 21.21 18 ILE B O 1
ATOM 1509 N N . ALA B 1 18 ? -25.746 70.534 14.616 1.00 18.59 19 ALA B N 1
ATOM 1510 C CA . ALA B 1 18 ? -26.033 71.803 15.283 1.00 18.32 19 ALA B CA 1
ATOM 1511 C C . ALA B 1 18 ? -26.547 72.835 14.273 1.00 17.95 19 ALA B C 1
ATOM 1512 O O . ALA B 1 18 ? -27.503 73.561 14.547 1.00 19.52 19 ALA B O 1
ATOM 1514 N N . LYS B 1 19 ? -25.942 72.875 13.092 1.00 19.62 20 LYS B N 1
ATOM 1515 C CA . LYS B 1 19 ? -26.381 73.807 12.058 1.00 23.00 20 LYS B CA 1
ATOM 1516 C C . LYS B 1 19 ? -27.710 73.403 11.385 1.00 24.51 20 LYS B C 1
ATOM 1517 O O . LYS B 1 19 ? -28.494 74.278 10.989 1.00 23.32 20 LYS B O 1
ATOM 1523 N N . MET B 1 20 ? -27.998 72.096 11.334 1.00 23.81 21 MET B N 1
ATOM 1524 C CA . MET B 1 20 ? -29.263 71.591 10.774 1.00 23.45 21 MET B CA 1
ATOM 1525 C C . MET B 1 20 ? -30.413 71.991 11.701 1.00 22.13 21 MET B C 1
ATOM 1526 O O . MET B 1 20 ? -31.506 72.360 11.249 1.00 22.42 21 MET B O 1
ATOM 1531 N N . ILE B 1 21 ? -30.146 71.934 13.005 1.00 22.54 22 ILE B N 1
ATOM 1532 C CA . ILE B 1 21 ? -31.124 72.286 14.035 1.00 21.52 22 ILE B CA 1
ATOM 1533 C C . ILE B 1 21 ? -31.414 73.784 14.032 1.00 22.87 22 ILE B C 1
ATOM 1534 O O . ILE B 1 21 ? -32.572 74.198 14.135 1.00 23.79 22 ILE B O 1
ATOM 1539 N N . GLN B 1 22 ? -30.364 74.593 13.923 1.00 23.63 23 GLN B N 1
ATOM 1540 C CA . GLN B 1 22 ? -30.517 76.046 13.883 1.00 24.41 23 GLN B CA 1
ATOM 1541 C C . GLN B 1 22 ? -31.262 76.462 12.618 1.00 23.68 23 GLN B C 1
ATOM 1542 O O . GLN B 1 22 ? -32.064 77.387 12.635 1.00 21.69 23 GLN B O 1
ATOM 1548 N N . LYS B 1 23 ? -30.954 75.797 11.515 1.00 24.81 24 LYS B N 1
ATOM 1549 C CA . LYS B 1 23 ? -31.596 76.096 10.253 1.00 29.85 24 LYS B CA 1
ATOM 1550 C C . LYS B 1 23 ? -33.084 75.793 10.345 1.00 32.06 24 LYS B C 1
ATOM 1551 O O . LYS B 1 23 ? -33.895 76.458 9.703 1.00 29.68 24 LYS B O 1
ATOM 1557 N N . GLN B 1 24 ? -33.432 74.778 11.134 1.00 34.41 25 GLN B N 1
ATOM 1558 C CA . GLN B 1 24 ? -34.828 74.393 11.314 1.00 36.69 25 GLN B CA 1
ATOM 1559 C C . GLN B 1 24 ? -35.554 75.286 12.314 1.00 37.44 25 GLN B C 1
ATOM 1560 O O . GLN B 1 24 ? -36.762 75.483 12.197 1.00 41.28 25 GLN B O 1
ATOM 1566 N N . LEU B 1 25 ? -34.838 75.783 13.319 1.00 35.88 26 LEU B N 1
ATOM 1567 C CA . LEU B 1 25 ? -35.433 76.676 14.313 1.00 34.32 26 LEU B CA 1
ATOM 1568 C C . LEU B 1 25 ? -35.344 78.127 13.856 1.00 34.30 26 LEU B C 1
ATOM 1569 O O . LEU B 1 25 ? -35.986 79.003 14.422 1.00 35.65 26 LEU B O 1
ATOM 1574 N N . GLY B 1 26 ? -34.521 78.376 12.848 1.00 35.08 27 GLY B N 1
ATOM 1575 C CA . GLY B 1 26 ? -34.330 79.724 12.358 1.00 35.76 27 GLY B CA 1
ATOM 1576 C C . GLY B 1 26 ? -33.232 80.378 13.179 1.00 37.20 27 GLY B C 1
ATOM 1577 O O . GLY B 1 26 ? -33.268 80.338 14.414 1.00 35.52 27 GLY B O 1
ATOM 1578 N N . LYS B 1 27 ? -32.253 80.974 12.498 1.00 37.69 28 LYS B N 1
ATOM 1579 C CA . LYS B 1 27 ? -31.124 81.642 13.154 1.00 38.15 28 LYS B CA 1
ATOM 1580 C C . LYS B 1 27 ? -31.580 82.736 14.128 1.00 36.04 28 LYS B C 1
ATOM 1581 O O . LYS B 1 27 ? -30.831 83.160 15.005 1.00 35.67 28 LYS B O 1
ATOM 1587 N N . ASP B 1 28 ? -32.796 83.225 13.927 1.00 35.55 29 ASP B N 1
ATOM 1588 C CA . ASP B 1 28 ? -33.383 84.257 14.773 1.00 35.44 29 ASP B CA 1
ATOM 1589 C C . ASP B 1 28 ? -33.797 83.667 16.117 1.00 33.78 29 ASP B C 1
ATOM 1590 O O . ASP B 1 28 ? -33.839 84.363 17.136 1.00 33.74 29 ASP B O 1
ATOM 1595 N N . VAL B 1 29 ? -34.068 82.366 16.104 1.00 30.99 30 VAL B N 1
ATOM 1596 C CA . VAL B 1 29 ? -34.468 81.618 17.286 1.00 28.91 30 VAL B CA 1
ATOM 1597 C C . VAL B 1 29 ? -33.270 80.960 17.986 1.00 27.98 30 VAL B C 1
ATOM 1598 O O . VAL B 1 29 ? -33.188 80.970 19.220 1.00 28.83 30 VAL B O 1
ATOM 1602 N N . ALA B 1 30 ? -32.336 80.418 17.206 1.00 25.37 31 ALA B N 1
ATOM 1603 C CA . ALA B 1 30 ? -31.179 79.731 17.773 1.00 24.21 31 ALA B CA 1
ATOM 1604 C C . ALA B 1 30 ? -29.808 80.250 17.353 1.00 23.35 31 ALA B C 1
ATOM 1605 O O . ALA B 1 30 ? -29.563 80.482 16.167 1.00 25.29 31 ALA B O 1
ATOM 1607 N N . ASP B 1 31 ? -28.922 80.421 18.336 1.00 22.80 32 ASP B N 1
ATOM 1608 C CA . ASP B 1 31 ? -27.536 80.852 18.105 1.00 23.13 32 ASP B CA 1
ATOM 1609 C C . ASP B 1 31 ? -26.683 79.586 18.151 1.00 21.19 32 ASP B C 1
ATOM 1610 O O . ASP B 1 31 ? -26.918 78.752 19.014 1.00 22.27 32 ASP B O 1
ATOM 1615 N N . VAL B 1 32 ? -25.704 79.443 17.257 1.00 18.64 33 VAL B N 1
ATOM 1616 C CA . VAL B 1 32 ? -24.833 78.260 17.241 1.00 17.88 33 VAL B CA 1
ATOM 1617 C C . VAL B 1 32 ? -23.459 78.618 17.809 1.00 19.83 33 VAL B C 1
ATOM 1618 O O . VAL B 1 32 ? -22.862 79.634 17.426 1.00 20.47 33 VAL B O 1
ATOM 1622 N N . HIS B 1 33 ? -22.977 77.805 18.746 1.00 18.30 34 HIS B N 1
ATOM 1623 C CA . HIS B 1 33 ? -21.685 78.033 19.389 1.00 18.49 34 HIS B CA 1
ATOM 1624 C C . HIS B 1 33 ? -20.863 76.756 19.497 1.00 18.43 34 HIS B C 1
ATOM 1625 O O . HIS B 1 33 ? -21.409 75.688 19.790 1.00 19.17 34 HIS B O 1
ATOM 1632 N N . ASP B 1 34 ? -19.555 76.870 19.268 1.00 16.48 35 ASP B N 1
ATOM 1633 C CA . ASP B 1 34 ? -18.642 75.741 19.428 1.00 14.41 35 ASP B CA 1
ATOM 1634 C C . ASP B 1 34 ? -18.179 75.874 20.889 1.00 13.63 35 ASP B C 1
ATOM 1635 O O . ASP B 1 34 ? -17.612 76.902 21.280 1.00 17.15 35 ASP B O 1
ATOM 1640 N N . ILE B 1 35 ? -18.430 74.856 21.696 1.00 12.42 36 ILE B N 1
ATOM 1641 C CA . ILE B 1 35 ? -18.045 74.888 23.097 1.00 12.61 36 ILE B CA 1
ATOM 1642 C C . ILE B 1 35 ? -16.547 75.147 23.257 1.00 15.09 36 ILE B C 1
ATOM 1643 O O . ILE B 1 35 ? -16.102 75.685 24.273 1.00 12.02 36 ILE B O 1
ATOM 1648 N N . ALA B 1 36 ? -15.777 74.809 22.227 1.00 16.79 37 ALA B N 1
ATOM 1649 C CA . ALA B 1 36 ? -14.332 75.009 22.262 1.00 18.55 37 ALA B CA 1
ATOM 1650 C C . ALA B 1 36 ? -13.957 76.467 22.446 1.00 18.08 37 ALA B C 1
ATOM 1651 O O . ALA B 1 36 ? -12.926 76.781 23.038 1.00 22.44 37 ALA B O 1
ATOM 1653 N N . LYS B 1 37 ? -14.787 77.353 21.928 1.00 18.15 38 LYS B N 1
ATOM 1654 C CA . LYS B 1 37 ? -14.528 78.774 22.013 1.00 20.30 38 LYS B CA 1
ATOM 1655 C C . LYS B 1 37 ? -15.447 79.454 23.007 1.00 21.99 38 LYS B C 1
ATOM 1656 O O . LYS B 1 37 ? -15.410 80.683 23.139 1.00 22.07 38 LYS B O 1
ATOM 1662 N N . SER B 1 38 ? -16.238 78.659 23.731 1.00 21.53 39 SER B N 1
ATOM 1663 C CA . SER B 1 38 ? -17.224 79.187 24.683 1.00 19.46 39 SER B CA 1
ATOM 1664 C C . SER B 1 38 ? -16.813 79.388 26.150 1.00 19.32 39 SER B C 1
ATOM 1665 O O . SER B 1 38 ? -15.861 78.767 26.641 1.00 19.19 39 SER B O 1
ATOM 1668 N N . SER B 1 39 ? -17.561 80.253 26.836 1.00 17.33 40 SER B N 1
ATOM 1669 C CA . SER B 1 39 ? -17.323 80.596 28.232 1.00 16.61 40 SER B CA 1
ATOM 1670 C C . SER B 1 39 ? -18.501 80.179 29.088 1.00 16.43 40 SER B C 1
ATOM 1671 O O . SER B 1 39 ? -19.566 79.861 28.580 1.00 15.07 40 SER B O 1
ATOM 1674 N N . LYS B 1 40 ? -18.306 80.213 30.398 1.00 18.67 41 LYS B N 1
ATOM 1675 C CA . LYS B 1 40 ? -19.364 79.877 31.331 1.00 19.76 41 LYS B CA 1
ATOM 1676 C C . LYS B 1 40 ? -20.496 80.872 31.093 1.00 20.26 41 LYS B C 1
ATOM 1677 O O . LYS B 1 40 ? -21.668 80.510 31.064 1.00 22.09 41 LYS B O 1
ATOM 1683 N N . GLU B 1 41 ? -20.114 82.122 30.858 1.00 20.95 42 GLU B N 1
ATOM 1684 C CA . GLU B 1 41 ? -21.057 83.202 30.614 1.00 21.68 42 GLU B CA 1
ATOM 1685 C C . GLU B 1 41 ? -21.894 82.995 29.357 1.00 20.78 42 GLU B C 1
ATOM 1686 O O . GLU B 1 41 ? -23.063 83.364 29.335 1.00 21.11 42 GLU B O 1
ATOM 1692 N N . ASP B 1 42 ? -21.315 82.392 28.318 1.00 19.58 43 ASP B N 1
ATOM 1693 C CA . ASP B 1 42 ? -22.061 82.131 27.082 1.00 17.22 43 ASP B CA 1
ATOM 1694 C C . ASP B 1 42 ? -23.277 81.251 27.352 1.00 18.35 43 ASP B C 1
ATOM 1695 O O . ASP B 1 42 ? -24.372 81.516 26.844 1.00 18.69 43 ASP B O 1
ATOM 1700 N N . LEU B 1 43 ? -23.077 80.178 28.113 1.00 18.60 44 LEU B N 1
ATOM 1701 C CA . LEU B 1 43 ? -24.175 79.271 28.421 1.00 18.90 44 LEU B CA 1
ATOM 1702 C C . LEU B 1 43 ? -25.197 79.933 29.322 1.00 20.33 44 LEU B C 1
ATOM 1703 O O . LEU B 1 43 ? -26.394 79.796 29.099 1.00 23.22 44 LEU B O 1
ATOM 1708 N N . GLU B 1 44 ? -24.732 80.664 30.328 1.00 21.52 45 GLU B N 1
ATOM 1709 C CA . GLU B 1 44 ? -25.643 81.346 31.249 1.00 22.69 45 GLU B CA 1
ATOM 1710 C C . GLU B 1 44 ? -26.506 82.415 30.570 1.00 24.43 45 GLU B C 1
ATOM 1711 O O . GLU B 1 44 ? -27.542 82.829 31.109 1.00 23.56 45 GLU B O 1
ATOM 1717 N N . ALA B 1 45 ? -26.102 82.827 29.370 1.00 24.20 46 ALA B N 1
ATOM 1718 C CA . ALA B 1 45 ? -26.829 83.849 28.620 1.00 25.15 46 ALA B CA 1
ATOM 1719 C C . ALA B 1 45 ? -28.086 83.326 27.935 1.00 24.88 46 ALA B C 1
ATOM 1720 O O . ALA B 1 45 ? -28.772 84.081 27.245 1.00 27.91 46 ALA B O 1
ATOM 1722 N N . TYR B 1 46 ? -28.366 82.033 28.076 1.00 23.41 47 TYR B N 1
ATOM 1723 C CA . TYR B 1 46 ? -29.553 81.439 27.471 1.00 21.06 47 TYR B CA 1
ATOM 1724 C C . TYR B 1 46 ? -30.304 80.622 28.510 1.00 22.87 47 TYR B C 1
ATOM 1725 O O . TYR B 1 46 ? -29.718 80.087 29.445 1.00 19.99 47 TYR B O 1
ATOM 1734 N N . ASP B 1 47 ? -31.619 80.581 28.382 1.00 25.61 48 ASP B N 1
ATOM 1735 C CA . ASP B 1 47 ? -32.414 79.798 29.312 1.00 29.82 48 ASP B CA 1
ATOM 1736 C C . ASP B 1 47 ? -32.974 78.566 28.611 1.00 27.29 48 ASP B C 1
ATOM 1737 O O . ASP B 1 47 ? -33.744 77.798 29.180 1.00 28.74 48 ASP B O 1
ATOM 1742 N N . ILE B 1 48 ? -32.565 78.400 27.362 1.00 25.20 49 ILE B N 1
ATOM 1743 C CA . ILE B 1 48 ? -32.933 77.260 26.548 1.00 22.95 49 ILE B CA 1
ATOM 1744 C C . ILE B 1 48 ? -31.622 76.899 25.859 1.00 21.22 49 ILE B C 1
ATOM 1745 O O . ILE B 1 48 ? -31.093 77.663 25.051 1.00 18.79 49 ILE B O 1
ATOM 1750 N N . LEU B 1 49 ? -31.067 75.761 26.245 1.00 20.83 50 LEU B N 1
ATOM 1751 C CA . LEU B 1 49 ? -29.802 75.300 25.708 1.00 19.27 50 LEU B CA 1
ATOM 1752 C C . LEU B 1 49 ? -29.938 73.961 25.003 1.00 20.59 50 LEU B C 1
ATOM 1753 O O . LEU B 1 49 ? -30.626 73.073 25.500 1.00 21.11 50 LEU B O 1
ATOM 1758 N N . LEU B 1 50 ? -29.329 73.837 23.825 1.00 19.38 51 LEU B N 1
ATOM 1759 C CA . LEU B 1 50 ? -29.314 72.583 23.080 1.00 19.06 51 LEU B CA 1
ATOM 1760 C C . LEU B 1 50 ? -27.828 72.231 23.027 1.00 19.92 51 LEU B C 1
ATOM 1761 O O . LEU B 1 50 ? -27.045 72.950 22.399 1.00 21.32 51 LEU B O 1
ATOM 1766 N N . LEU B 1 51 ? -27.445 71.163 23.725 1.00 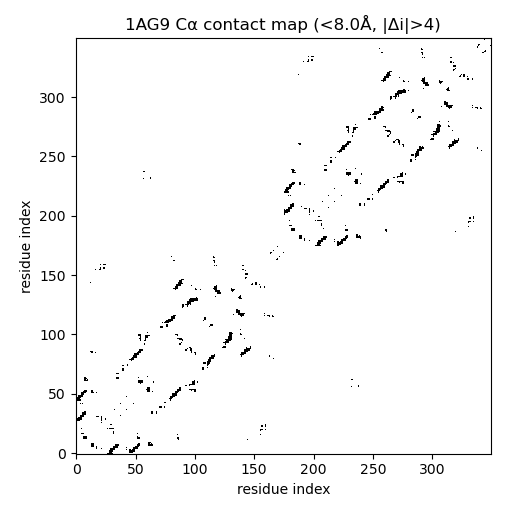18.66 52 LEU B N 1
ATOM 1767 C CA . LEU B 1 51 ? -26.048 70.721 23.810 1.00 17.88 52 LEU B CA 1
ATOM 1768 C C . LEU B 1 51 ? -25.770 69.495 22.938 1.00 17.83 52 LEU B C 1
ATOM 1769 O O . LEU B 1 51 ? -26.387 68.443 23.116 1.00 17.94 52 LEU B O 1
ATOM 1774 N N . GLY B 1 52 ? -24.838 69.644 21.999 1.00 17.79 53 GLY B N 1
ATOM 1775 C CA . GLY B 1 52 ? -24.477 68.551 21.109 1.00 17.03 53 GLY B CA 1
ATOM 1776 C C . GLY B 1 52 ? -23.137 67.970 21.520 1.00 15.97 53 GLY B C 1
ATOM 1777 O O . GLY B 1 52 ? -22.166 68.707 21.643 1.00 14.88 53 GLY B O 1
ATOM 1778 N N . ILE B 1 53 ? -23.067 66.653 21.700 1.00 16.04 54 ILE B N 1
ATOM 1779 C CA . ILE B 1 53 ? -21.835 66.005 22.136 1.00 13.44 54 ILE B CA 1
ATOM 1780 C C . ILE B 1 53 ? -21.649 64.583 21.586 1.00 14.70 54 ILE B C 1
ATOM 1781 O O . ILE B 1 53 ? -22.465 63.692 21.855 1.00 14.63 54 ILE B O 1
ATOM 1786 N N . PRO B 1 54 ? -20.623 64.375 20.733 1.00 14.13 55 PRO B N 1
ATOM 1787 C CA . PRO B 1 54 ? -20.362 63.047 20.173 1.00 13.19 55 PRO B CA 1
ATOM 1788 C C . PRO B 1 54 ? -19.525 62.242 21.193 1.00 12.11 55 PRO B C 1
ATOM 1789 O O . PRO B 1 54 ? -18.957 62.818 22.130 1.00 11.00 55 PRO B O 1
ATOM 1793 N N . THR B 1 55 ? -19.502 60.919 21.046 1.00 11.66 56 THR B N 1
ATOM 1794 C CA . THR B 1 55 ? -18.759 60.057 21.953 1.00 11.39 56 THR B CA 1
ATOM 1795 C C . THR B 1 55 ? -17.512 59.553 21.253 1.00 13.98 56 THR B C 1
ATOM 1796 O O . THR B 1 55 ? -17.571 59.058 20.132 1.00 15.78 56 THR B O 1
ATOM 1800 N N . TRP B 1 56 ? -16.375 59.675 21.924 1.00 15.56 57 TRP B N 1
ATOM 1801 C CA . TRP B 1 56 ? -15.103 59.270 21.352 1.00 12.37 57 TRP B CA 1
ATOM 1802 C C . TRP B 1 56 ? -14.305 58.425 22.320 1.00 13.42 57 TRP B C 1
ATOM 1803 O O . TRP B 1 56 ? -14.630 58.348 23.491 1.00 13.94 57 TRP B O 1
ATOM 1814 N N . TYR B 1 57 ? -13.264 57.779 21.802 1.00 15.12 58 TYR B N 1
ATOM 1815 C CA . TYR B 1 57 ? -12.375 56.926 22.580 1.00 15.49 58 TYR B CA 1
ATOM 1816 C C . TYR B 1 57 ? -13.047 56.028 23.627 1.00 16.25 58 TYR B C 1
ATOM 1817 O O . TYR B 1 57 ? -12.753 56.107 24.832 1.00 16.62 58 TYR B O 1
ATOM 1826 N N . TYR B 1 58 ? -13.961 55.177 23.167 1.00 16.87 59 TYR B N 1
ATOM 1827 C CA . TYR B 1 58 ? -14.644 54.217 24.042 1.00 17.69 59 TYR B CA 1
ATOM 1828 C C . TYR B 1 58 ? -15.417 54.810 25.233 1.00 16.75 59 TYR B C 1
ATOM 1829 O O . TYR B 1 58 ? -15.052 54.596 26.406 1.00 16.00 59 TYR B O 1
ATOM 1838 N N . GLY B 1 59 ? -16.458 55.573 24.921 1.00 17.02 60 GLY B N 1
ATOM 1839 C CA . GLY B 1 59 ? -17.319 56.161 25.936 1.00 15.48 60 GLY B CA 1
ATOM 1840 C C . GLY B 1 59 ? -16.967 57.515 26.509 1.00 15.86 60 GLY B C 1
ATOM 1841 O O . GLY B 1 59 ? -17.572 57.942 27.494 1.00 14.44 60 GLY B O 1
ATOM 1842 N N . GLU B 1 60 ? -16.009 58.202 25.906 1.00 16.30 61 GLU B N 1
ATOM 1843 C CA . GLU B 1 60 ? -15.594 59.502 26.421 1.00 16.53 61 GLU B CA 1
ATOM 1844 C C . GLU B 1 60 ? -16.288 60.675 25.741 1.00 16.87 61 GLU B C 1
ATOM 1845 O O . GLU B 1 60 ? -16.663 60.604 24.569 1.00 14.92 61 GLU B O 1
ATOM 1851 N N . ALA B 1 61 ? -16.418 61.766 26.487 1.00 15.28 62 ALA B N 1
ATOM 1852 C CA . ALA B 1 61 ? -17.016 62.978 25.979 1.00 13.70 62 ALA B CA 1
ATOM 1853 C C . ALA B 1 61 ? -16.052 63.550 24.944 1.00 13.28 62 ALA B C 1
ATOM 1854 O O . ALA B 1 61 ? -14.841 63.376 25.074 1.00 12.56 62 ALA B O 1
ATOM 1856 N N . GLN B 1 62 ? -16.584 64.199 23.912 1.00 11.85 63 GLN B N 1
ATOM 1857 C CA . GLN B 1 62 ? -15.758 64.843 22.894 1.00 14.31 63 GLN B CA 1
ATOM 1858 C C . GLN B 1 62 ? -14.774 65.721 23.694 1.00 13.78 63 GLN B C 1
ATOM 1859 O O . GLN B 1 62 ? -15.156 66.365 24.678 1.00 15.72 63 GLN B O 1
ATOM 1865 N N . CYS B 1 63 ? -13.505 65.699 23.306 1.00 13.52 64 CYS B N 1
ATOM 1866 C CA . CYS B 1 63 ? -12.453 66.405 24.030 1.00 11.94 64 CYS B CA 1
ATOM 1867 C C . CYS B 1 63 ? -12.696 67.827 24.496 1.00 12.79 64 CYS B C 1
ATOM 1868 O O . CYS B 1 63 ? -12.328 68.170 25.620 1.00 15.67 64 CYS B O 1
ATOM 1871 N N . ASP B 1 64 ? -13.284 68.661 23.644 1.00 13.54 65 ASP B N 1
ATOM 1872 C CA . ASP B 1 64 ? -13.555 70.044 24.009 1.00 13.63 65 ASP B CA 1
ATOM 1873 C C . ASP B 1 64 ? -14.599 70.104 25.122 1.00 13.92 65 ASP B C 1
ATOM 1874 O O . ASP B 1 64 ? -14.455 70.884 26.074 1.00 16.24 65 ASP B O 1
ATOM 1879 N N . TRP B 1 65 ? -15.638 69.276 25.019 1.00 12.70 66 TRP B N 1
ATOM 1880 C CA . TRP B 1 65 ? -16.662 69.236 26.063 1.00 11.63 66 TRP B CA 1
ATOM 1881 C C . TRP B 1 65 ? -16.009 68.774 27.361 1.00 13.90 66 TRP B C 1
ATOM 1882 O O . TRP B 1 65 ? -16.249 69.354 28.419 1.00 14.05 66 TRP B O 1
ATOM 1893 N N . ASP B 1 66 ? -15.133 67.768 27.267 1.00 15.91 67 ASP B N 1
ATOM 1894 C CA . ASP B 1 66 ? -14.428 67.251 28.441 1.00 14.07 67 ASP B CA 1
ATOM 1895 C C . ASP B 1 66 ? -13.624 68.369 29.087 1.00 14.17 67 ASP B C 1
ATOM 1896 O O . ASP B 1 66 ? -13.582 68.485 30.305 1.00 16.16 67 ASP B O 1
ATOM 1901 N N . ASP B 1 67 ? -12.988 69.200 28.270 1.00 15.46 68 ASP B N 1
ATOM 1902 C CA . ASP B 1 67 ? -12.225 70.329 28.782 1.00 15.59 68 ASP B CA 1
ATOM 1903 C C . ASP B 1 67 ? -13.151 71.312 29.513 1.00 16.38 68 ASP B C 1
ATOM 1904 O O . ASP B 1 67 ? -12.780 71.909 30.524 1.00 16.36 68 ASP B O 1
ATOM 1909 N N . PHE B 1 68 ? -14.354 71.484 28.987 1.00 15.95 69 PHE B N 1
ATOM 1910 C CA . PHE B 1 68 ? -15.323 72.417 29.556 1.00 16.81 69 PHE B CA 1
ATOM 1911 C C . PHE B 1 68 ? -16.070 71.888 30.772 1.00 15.57 69 PHE B C 1
ATOM 1912 O O . PHE B 1 68 ? -16.613 72.669 31.548 1.00 16.96 69 PHE B O 1
ATOM 1920 N N . PHE B 1 69 ? -16.082 70.577 30.960 1.00 14.82 70 PHE B N 1
ATOM 1921 C CA . PHE B 1 69 ? -16.819 69.993 32.078 1.00 15.75 70 PHE B CA 1
ATOM 1922 C C . PHE B 1 69 ? -16.647 70.640 33.459 1.00 16.42 70 PHE B C 1
ATOM 1923 O O . PHE B 1 69 ? -17.641 70.871 34.161 1.00 20.01 70 PHE B O 1
ATOM 1931 N N . PRO B 1 70 ? -15.409 70.959 33.873 1.00 15.93 71 PRO B N 1
ATOM 1932 C CA . PRO B 1 70 ? -15.318 71.578 35.198 1.00 18.97 71 PRO B CA 1
ATOM 1933 C C . PRO B 1 70 ? -16.102 72.897 35.275 1.00 19.83 71 PRO B C 1
ATOM 1934 O O . PRO B 1 70 ? -16.653 73.233 36.318 1.00 19.50 71 PRO B O 1
ATOM 1938 N N . THR B 1 71 ? -16.189 73.614 34.159 1.00 19.56 72 THR B N 1
ATOM 1939 C CA . THR B 1 71 ? -16.920 74.872 34.118 1.00 19.71 72 THR B CA 1
ATOM 1940 C C . THR B 1 71 ? -18.422 74.645 34.080 1.00 19.99 72 THR B C 1
ATOM 1941 O O . THR B 1 71 ? -19.170 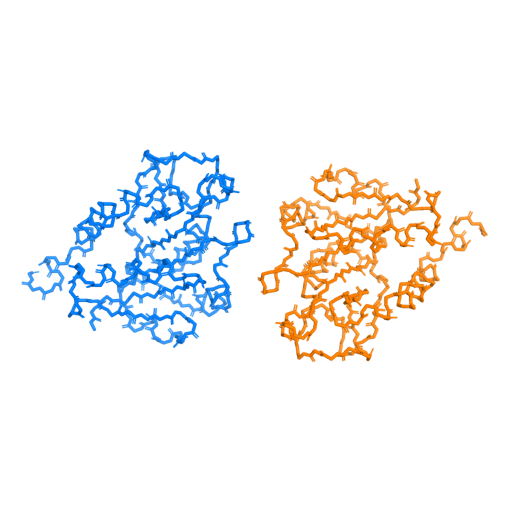75.380 34.711 1.00 20.33 72 THR B O 1
ATOM 1945 N N . LEU B 1 72 ? -18.862 73.646 33.320 1.00 21.40 73 LEU B N 1
ATOM 1946 C CA . LEU B 1 72 ? -20.290 73.333 33.205 1.00 21.04 73 LEU B CA 1
ATOM 1947 C C . LEU B 1 72 ? -20.842 72.991 34.593 1.00 22.93 73 LEU B C 1
ATOM 1948 O O . LEU B 1 72 ? -21.978 73.328 34.925 1.00 24.04 73 LEU B O 1
ATOM 1953 N N . GLU B 1 73 ? -20.011 72.353 35.409 1.00 22.57 74 GLU B N 1
ATOM 1954 C CA . GLU B 1 73 ? -20.394 71.962 36.757 1.00 23.66 74 GLU B CA 1
ATOM 1955 C C . GLU B 1 73 ? -20.668 73.111 37.701 1.00 24.73 74 GLU B C 1
ATOM 1956 O O . GLU B 1 73 ? -21.299 72.929 38.738 1.00 26.47 74 GLU B O 1
ATOM 1962 N N . GLU B 1 74 ? -20.179 74.289 37.351 1.00 24.35 75 GLU B N 1
ATOM 1963 C CA . GLU B 1 74 ? -20.371 75.470 38.171 1.00 26.12 75 GLU B CA 1
ATOM 1964 C C . GLU B 1 74 ? -21.665 76.175 37.828 1.00 25.88 75 GLU B C 1
ATOM 1965 O O . GLU B 1 74 ? -22.036 77.138 38.499 1.00 25.70 75 GLU B O 1
ATOM 1971 N N . ILE B 1 75 ? -22.336 75.736 36.771 1.00 23.91 76 ILE B N 1
ATOM 1972 C CA . ILE B 1 75 ? -23.563 76.387 36.366 1.00 22.36 76 ILE B CA 1
ATOM 1973 C C . ILE B 1 75 ? -24.808 75.788 37.030 1.00 25.53 76 ILE B C 1
ATOM 1974 O O . ILE B 1 75 ? -24.855 74.599 37.360 1.00 25.26 76 ILE B O 1
ATOM 1979 N N . ASP B 1 76 ? -25.782 76.649 37.301 1.00 24.97 77 ASP B N 1
ATOM 1980 C CA . ASP B 1 76 ? -27.043 76.240 37.904 1.00 25.20 77 ASP B CA 1
ATOM 1981 C C . ASP B 1 76 ? -28.039 76.233 36.746 1.00 24.14 77 ASP B C 1
ATOM 1982 O O . ASP B 1 76 ? -28.291 77.268 36.128 1.00 24.93 77 ASP B O 1
ATOM 1987 N N . PHE B 1 77 ? -28.594 75.070 36.434 1.00 21.64 78 PHE B N 1
ATOM 1988 C CA . PHE B 1 77 ? -29.525 74.979 35.326 1.00 23.23 78 PHE B CA 1
ATOM 1989 C C . PHE B 1 77 ? -30.971 75.031 35.752 1.00 24.79 78 PHE B C 1
ATOM 1990 O O . PHE B 1 77 ? -31.872 74.766 34.947 1.00 27.09 78 PHE B O 1
ATOM 1998 N N . ASN B 1 78 ? -31.193 75.354 37.022 1.00 28.04 79 ASN B N 1
ATOM 1999 C CA . ASN B 1 78 ? -32.552 75.459 37.551 1.00 29.87 79 ASN B CA 1
ATOM 2000 C C . ASN B 1 78 ? -33.251 76.639 36.888 1.00 29.90 79 ASN B C 1
ATOM 2001 O O . ASN B 1 78 ? -32.839 77.793 37.040 1.00 30.10 79 ASN B O 1
ATOM 2006 N N . GLY B 1 79 ? -34.287 76.335 36.121 1.00 29.20 80 GLY B N 1
ATOM 2007 C CA . GLY B 1 79 ? -35.026 77.367 35.427 1.00 30.33 80 GLY B CA 1
ATOM 2008 C C . GLY B 1 79 ? -34.720 77.317 33.948 1.00 30.76 80 GLY B C 1
ATOM 2009 O O . GLY B 1 79 ? -35.349 78.012 33.154 1.00 33.67 80 GLY B O 1
ATOM 2010 N N . LYS B 1 80 ? -33.761 76.483 33.570 1.00 29.08 81 LYS B N 1
ATOM 2011 C CA . LYS B 1 80 ? -33.383 76.358 32.177 1.00 29.03 81 LYS B CA 1
ATOM 2012 C C . LYS B 1 80 ? -33.931 75.074 31.561 1.00 29.52 81 LYS B C 1
ATOM 2013 O O . LYS B 1 80 ? -34.058 74.056 32.250 1.00 31.03 81 LYS B O 1
ATOM 2019 N N . LEU B 1 81 ? -34.291 75.152 30.281 1.00 28.59 82 LEU B N 1
ATOM 2020 C CA . LEU B 1 81 ? -34.792 74.017 29.495 1.00 29.13 82 LEU B CA 1
ATOM 2021 C C . LEU B 1 81 ? -33.599 73.551 28.657 1.00 28.41 82 LEU B C 1
ATOM 2022 O O . LEU B 1 81 ? -32.944 74.373 28.005 1.00 27.03 82 LEU B O 1
ATOM 2027 N N . VAL B 1 82 ? -33.332 72.248 28.652 1.00 26.47 83 VAL B N 1
ATOM 2028 C CA . VAL B 1 82 ? -32.208 71.701 27.894 1.00 23.58 83 VAL B CA 1
ATOM 2029 C C . VAL B 1 82 ? -32.577 70.449 27.098 1.00 23.47 83 VAL B C 1
ATOM 2030 O O . VAL B 1 82 ? -33.334 69.599 27.570 1.00 25.79 83 VAL B O 1
ATOM 2034 N N . ALA B 1 83 ? -32.080 70.370 25.870 1.00 21.12 84 ALA B N 1
ATOM 2035 C CA . ALA B 1 83 ? -32.295 69.214 25.007 1.00 21.90 84 ALA B CA 1
ATOM 2036 C C . ALA B 1 83 ? -30.875 68.788 24.663 1.00 23.57 84 ALA B C 1
ATOM 2037 O O . ALA B 1 83 ? -29.977 69.635 24.580 1.00 21.96 84 ALA B O 1
ATOM 2039 N N . LEU B 1 84 ? -30.668 67.495 24.449 1.00 23.08 85 LEU B N 1
ATOM 2040 C CA . LEU B 1 84 ? -29.346 66.973 24.152 1.00 18.91 85 LEU B CA 1
ATOM 2041 C C . LEU B 1 84 ? -29.316 66.251 22.819 1.00 19.08 85 LEU B C 1
ATOM 2042 O O . LEU B 1 84 ? -30.327 65.705 22.373 1.00 17.47 85 LEU B O 1
ATOM 2047 N N . PHE B 1 85 ? -28.165 66.311 22.156 1.00 17.19 86 PHE B N 1
ATOM 2048 C CA . PHE B 1 85 ? -27.957 65.633 20.887 1.00 17.25 86 PHE B CA 1
ATOM 2049 C C . PHE B 1 85 ? -26.460 65.327 20.747 1.00 17.72 86 PHE B C 1
ATOM 2050 O O . PHE B 1 85 ? -25.639 65.906 21.456 1.00 17.41 86 PHE B O 1
ATOM 2058 N N . GLY B 1 86 ? -26.126 64.342 19.921 1.00 17.22 87 GLY B N 1
ATOM 2059 C CA . GLY B 1 86 ? -24.738 63.969 19.719 1.00 16.62 87 GLY B CA 1
ATOM 2060 C C . GLY B 1 86 ? -24.655 62.809 18.754 1.00 17.20 87 GLY B C 1
ATOM 2061 O O . GLY B 1 86 ? -25.678 62.168 18.456 1.00 16.13 87 GLY B O 1
ATOM 2062 N N . CYS B 1 87 ? -23.453 62.537 18.248 1.00 15.38 88 CYS B N 1
ATOM 2063 C CA . CYS B 1 87 ? -23.276 61.451 17.294 1.00 14.07 88 CYS B CA 1
ATOM 2064 C C . CYS B 1 87 ? -22.484 60.305 17.890 1.00 14.05 88 CYS B C 1
ATOM 2065 O O . CYS B 1 87 ? -21.816 60.468 18.903 1.00 13.58 88 CYS B O 1
ATOM 2068 N N . GLY B 1 88 ? -22.588 59.144 17.255 1.00 15.02 89 GLY B N 1
ATOM 2069 C CA . GLY B 1 88 ? -21.898 57.954 17.709 1.00 15.13 89 GLY B CA 1
ATOM 2070 C C . GLY B 1 88 ? -21.956 56.884 16.632 1.00 18.19 89 GLY B C 1
ATOM 2071 O O . GLY B 1 88 ? -22.662 57.043 15.631 1.00 15.87 89 GLY B O 1
ATOM 2072 N N . ASP B 1 89 ? -21.230 55.789 16.851 1.00 18.85 90 ASP B N 1
ATOM 2073 C CA . ASP B 1 89 ? -21.153 54.669 15.919 1.00 17.76 90 ASP B CA 1
ATOM 2074 C C . ASP B 1 89 ? -21.660 53.420 16.642 1.00 19.54 90 ASP B C 1
ATOM 2075 O O . ASP B 1 89 ? -20.942 52.835 17.454 1.00 19.69 90 ASP B O 1
ATOM 2080 N N . GLN B 1 90 ? -22.868 52.981 16.289 1.00 19.67 91 GLN B N 1
ATOM 2081 C CA . GLN B 1 90 ? -23.507 51.830 16.927 1.00 16.58 91 GLN B CA 1
ATOM 2082 C C . GLN B 1 90 ? -22.956 50.471 16.533 1.00 18.74 91 GLN B C 1
ATOM 2083 O O . GLN B 1 90 ? -23.314 49.453 17.145 1.00 19.13 91 GLN B O 1
ATOM 2089 N N . GLU B 1 91 ? -22.122 50.434 15.496 1.00 17.27 92 GLU B N 1
ATOM 2090 C CA . GLU B 1 91 ? -21.539 49.171 15.070 1.00 18.46 92 GLU B CA 1
ATOM 2091 C C . GLU B 1 91 ? -20.133 48.973 15.611 1.00 19.23 92 GLU B C 1
ATOM 2092 O O . GLU B 1 91 ? -19.837 47.935 16.193 1.00 21.64 92 GLU B O 1
ATOM 2098 N N . ASP B 1 92 ? -19.268 49.971 15.470 1.00 19.23 93 ASP B N 1
ATOM 2099 C CA . ASP B 1 92 ? -17.913 49.852 16.002 1.00 18.21 93 ASP B CA 1
ATOM 2100 C C . ASP B 1 92 ? -17.873 50.106 17.497 1.00 18.33 93 ASP B C 1
ATOM 2101 O O . ASP B 1 92 ? -16.909 49.712 18.167 1.00 19.70 93 ASP B O 1
ATOM 2106 N N . TYR B 1 93 ? -18.883 50.802 18.015 1.00 17.08 94 TYR B N 1
ATOM 2107 C CA . TYR B 1 93 ? -18.946 51.107 19.444 1.00 16.99 94 TYR B CA 1
ATOM 2108 C C . TYR B 1 93 ? -20.305 50.767 20.058 1.00 19.18 94 TYR B C 1
ATOM 2109 O O . TYR B 1 93 ? -20.861 51.530 20.856 1.00 19.49 94 TYR B O 1
ATOM 2118 N N . ALA B 1 94 ? -20.779 49.561 19.741 1.00 18.99 95 ALA B N 1
ATOM 2119 C CA . ALA B 1 94 ? -22.064 49.047 20.207 1.00 15.83 95 ALA B CA 1
ATOM 2120 C C . ALA B 1 94 ? -22.250 49.058 21.721 1.00 16.82 95 ALA B C 1
ATOM 2121 O O . ALA B 1 94 ? -23.374 49.046 22.196 1.00 17.38 95 ALA B O 1
ATOM 2123 N N . GLU B 1 95 ? -21.158 49.040 22.482 1.00 17.86 96 GLU B N 1
ATOM 2124 C CA . GLU B 1 95 ? -21.259 49.046 23.938 1.00 19.21 96 GLU B CA 1
ATOM 2125 C C . GLU B 1 95 ? -20.930 50.397 24.550 1.00 20.14 96 GLU B C 1
ATOM 2126 O O . GLU B 1 95 ? -20.822 50.530 25.779 1.00 19.47 96 GLU B O 1
ATOM 2132 N N . TYR B 1 96 ? -20.740 51.393 23.695 1.00 17.58 97 TYR B N 1
ATOM 2133 C CA . TYR B 1 96 ? -20.430 52.737 24.153 1.00 18.56 97 TYR B CA 1
ATOM 2134 C C . TYR B 1 96 ? -21.228 53.717 23.300 1.00 17.90 97 TYR B C 1
ATOM 2135 O O . TYR B 1 96 ? -20.844 54.880 23.170 1.00 18.53 97 TYR B O 1
ATOM 2144 N N . PHE B 1 97 ? -22.350 53.258 22.753 1.00 17.51 98 PHE B N 1
ATOM 2145 C CA . PHE B 1 97 ? -23.155 54.076 21.862 1.00 17.34 98 PHE B CA 1
ATOM 2146 C C . PHE B 1 97 ? -23.747 55.338 22.447 1.00 17.75 98 PHE B C 1
ATOM 2147 O O . PHE B 1 97 ? -24.746 55.300 23.177 1.00 19.75 98 PHE B O 1
ATOM 2155 N N . CYS B 1 98 ? -23.152 56.460 22.058 1.00 16.32 99 CYS B N 1
ATOM 2156 C CA . CYS B 1 98 ? -23.574 57.774 22.503 1.00 16.34 99 CYS B CA 1
ATOM 2157 C C . CYS B 1 98 ? -23.547 57.930 24.013 1.00 16.28 99 CYS B C 1
ATOM 2158 O O . CYS B 1 98 ? -24.371 58.649 24.595 1.00 17.20 99 CYS B O 1
ATOM 2161 N N . ASP B 1 99 ? -22.557 57.306 24.641 1.00 16.01 100 ASP B N 1
ATOM 2162 C CA . ASP B 1 99 ? -22.400 57.384 26.086 1.00 16.65 100 ASP B CA 1
ATOM 2163 C C . ASP B 1 99 ? -22.318 58.821 26.591 1.00 17.07 100 ASP B C 1
ATOM 2164 O O . ASP B 1 99 ? -22.825 59.136 27.672 1.00 16.59 100 ASP B O 1
ATOM 2169 N N . ALA B 1 100 ? -21.687 59.695 25.814 1.00 16.41 101 ALA B N 1
ATOM 2170 C CA . ALA B 1 100 ? -21.522 61.078 26.235 1.00 16.91 101 ALA B CA 1
ATOM 2171 C C . ALA B 1 100 ? -22.846 61.793 26.542 1.00 16.00 101 ALA B C 1
ATOM 2172 O O . ALA B 1 100 ? -22.877 62.727 27.339 1.00 15.89 101 ALA B O 1
ATOM 2174 N N . LEU B 1 101 ? -23.931 61.348 25.919 1.00 17.04 102 LEU B N 1
ATOM 2175 C CA . LEU B 1 101 ? -25.254 61.924 26.158 1.00 16.42 102 LEU B CA 1
ATOM 2176 C C . LEU B 1 101 ? -25.622 61.727 27.628 1.00 18.11 102 LEU B C 1
ATOM 2177 O O . LEU B 1 101 ? -26.166 62.622 28.268 1.00 20.62 102 LEU B O 1
ATOM 2182 N N . GLY B 1 102 ? -25.267 60.573 28.179 1.00 17.12 103 GLY B N 1
ATOM 2183 C CA . GLY B 1 102 ? -25.569 60.300 29.570 1.00 17.88 103 GLY B CA 1
ATOM 2184 C C . GLY B 1 102 ? -24.604 61.008 30.487 1.00 18.83 103 GLY B C 1
ATOM 2185 O O . GLY B 1 102 ? -24.963 61.423 31.585 1.00 19.27 103 GLY B O 1
ATOM 2186 N N . THR B 1 103 ? -23.360 61.133 30.045 1.00 18.84 104 THR B N 1
ATOM 2187 C CA . THR B 1 103 ? -22.339 61.800 30.834 1.00 19.77 104 THR B CA 1
ATOM 2188 C C . THR B 1 103 ? -22.653 63.276 31.060 1.00 18.69 104 THR B C 1
ATOM 2189 O O . THR B 1 103 ? -22.509 63.784 32.185 1.00 18.04 104 THR B O 1
ATOM 2193 N N . ILE B 1 104 ? -23.076 63.968 30.003 1.00 18.00 105 ILE B N 1
ATOM 2194 C CA . ILE B 1 104 ? -23.421 65.384 30.129 1.00 17.99 105 ILE B CA 1
ATOM 2195 C C . ILE B 1 104 ? -24.736 65.529 30.914 1.00 18.12 105 ILE B C 1
ATOM 2196 O O . ILE B 1 104 ? -24.883 66.445 31.730 1.00 19.12 105 ILE B O 1
ATOM 2201 N N . ARG B 1 105 ? -25.650 64.576 30.727 1.00 16.80 106 ARG B N 1
ATOM 2202 C CA . ARG B 1 105 ? -26.922 64.562 31.445 1.00 16.51 106 ARG B CA 1
ATOM 2203 C C . ARG B 1 105 ? -26.610 64.462 32.929 1.00 18.32 106 ARG B C 1
ATOM 2204 O O . ARG B 1 105 ? -27.243 65.116 33.754 1.00 20.03 106 ARG B O 1
ATOM 2212 N N . ASP B 1 106 ? -25.625 63.635 33.261 1.00 19.94 107 ASP B N 1
ATOM 2213 C CA . ASP B 1 106 ? -25.220 63.439 34.643 1.00 20.89 107 ASP B CA 1
ATOM 2214 C C . ASP B 1 106 ? -24.724 64.727 35.276 1.00 22.19 107 ASP B C 1
ATOM 2215 O O . ASP B 1 106 ? -24.700 64.839 36.502 1.00 22.54 107 ASP B O 1
ATOM 2220 N N . ILE B 1 107 ? -24.306 65.688 34.455 1.00 21.21 108 ILE B N 1
ATOM 2221 C CA . ILE B 1 107 ? -23.842 66.970 34.982 1.00 21.44 108 ILE B CA 1
ATOM 2222 C C . ILE B 1 107 ? -24.993 67.970 35.142 1.00 22.01 108 ILE B C 1
ATOM 2223 O O . ILE B 1 107 ? -25.268 68.446 36.246 1.00 23.73 108 ILE B O 1
ATOM 2228 N N . ILE B 1 108 ? -25.695 68.243 34.048 1.00 22.04 109 ILE B N 1
ATOM 2229 C CA . ILE B 1 108 ? -26.777 69.223 34.060 1.00 22.46 109 ILE B CA 1
ATOM 2230 C C . ILE B 1 108 ? -28.080 68.822 34.747 1.00 26.40 109 ILE B C 1
ATOM 2231 O O . ILE B 1 108 ? -28.815 69.694 35.219 1.00 28.41 109 ILE B O 1
ATOM 2236 N N . GLU B 1 109 ? -28.387 67.525 34.811 1.00 27.76 110 GLU B N 1
ATOM 2237 C CA . GLU B 1 109 ? -29.629 67.097 35.459 1.00 27.93 110 GLU B CA 1
ATOM 2238 C C . GLU B 1 109 ? -29.650 67.374 36.964 1.00 29.60 110 GLU B C 1
ATOM 2239 O O . GLU B 1 109 ? -30.558 68.060 37.442 1.00 32.14 110 GLU B O 1
ATOM 2245 N N . PRO B 1 110 ? -28.634 66.900 37.727 1.00 28.97 111 PRO B N 1
ATOM 2246 C CA . PRO B 1 110 ? -28.615 67.155 39.175 1.00 28.05 111 PRO B CA 1
ATOM 2247 C C . PRO B 1 110 ? -28.552 68.652 39.465 1.00 29.56 111 PRO B C 1
ATOM 2248 O O . PRO B 1 110 ? -28.921 69.103 40.551 1.00 31.69 111 PRO B O 1
ATOM 2252 N N . ARG B 1 111 ? -28.069 69.423 38.494 1.00 29.82 112 ARG B N 1
ATOM 2253 C CA . ARG B 1 111 ? -27.949 70.873 38.657 1.00 27.32 112 ARG B CA 1
ATOM 2254 C C . ARG B 1 111 ? -29.194 71.679 38.255 1.00 25.59 112 ARG B C 1
ATOM 2255 O O . ARG B 1 111 ? -29.136 72.899 38.120 1.00 25.23 112 ARG B O 1
ATOM 2263 N N . GLY B 1 112 ? -30.306 70.983 38.025 1.00 23.88 113 GLY B N 1
ATOM 2264 C CA . GLY B 1 112 ? -31.552 71.659 37.725 1.00 21.47 113 GLY B CA 1
ATOM 2265 C C . GLY B 1 112 ? -32.103 71.676 36.324 1.00 23.26 113 GLY B C 1
ATOM 2266 O O . GLY B 1 112 ? -33.219 72.158 36.118 1.00 23.16 113 GLY B O 1
ATOM 2267 N N . ALA B 1 113 ? -31.376 71.135 35.361 1.00 22.12 114 ALA B N 1
ATOM 2268 C CA . ALA B 1 113 ? -31.868 71.166 33.994 1.00 22.37 114 ALA B CA 1
ATOM 2269 C C . ALA B 1 113 ? -33.195 70.448 33.814 1.00 23.23 114 ALA B C 1
ATOM 2270 O O . ALA B 1 113 ? -33.411 69.374 34.360 1.00 24.87 114 ALA B O 1
ATOM 2272 N N . THR B 1 114 ? -34.115 71.105 33.121 1.00 23.79 115 THR B N 1
ATOM 2273 C CA . THR B 1 114 ? -35.409 70.524 32.805 1.00 25.57 115 THR B CA 1
ATOM 2274 C C . THR B 1 114 ? -35.131 70.025 31.396 1.00 25.99 115 THR B C 1
ATOM 2275 O O . THR B 1 114 ? -35.035 70.801 30.443 1.00 25.35 115 THR B O 1
ATOM 2279 N N . ILE B 1 115 ? -34.944 68.725 31.273 1.00 26.42 116 ILE B N 1
ATOM 2280 C CA . ILE B 1 115 ? -34.618 68.165 29.989 1.00 24.99 116 ILE B CA 1
ATOM 2281 C C . ILE B 1 115 ? -35.820 67.736 29.153 1.00 25.57 116 ILE B C 1
ATOM 2282 O O . ILE B 1 115 ? -36.810 67.201 29.662 1.00 28.38 116 ILE B O 1
ATOM 2287 N N . VAL B 1 116 ? -35.770 68.086 27.877 1.00 24.03 117 VAL B N 1
ATOM 2288 C CA . VAL B 1 116 ? -36.809 67.727 26.938 1.00 22.27 117 VAL B CA 1
ATOM 2289 C C . VAL B 1 116 ? -36.027 67.063 25.821 1.00 22.62 117 VAL B C 1
ATOM 2290 O O . VAL B 1 116 ? -34.802 67.154 25.809 1.00 23.67 117 VAL B O 1
ATOM 2294 N N . GLY B 1 117 ? -36.705 66.351 24.930 1.00 21.59 118 GLY B N 1
ATOM 2295 C CA . GLY B 1 117 ? -36.019 65.717 23.817 1.00 23.89 118 GLY B CA 1
ATOM 2296 C C . GLY B 1 117 ? -35.609 64.255 23.937 1.00 25.05 118 GLY B C 1
ATOM 2297 O O . GLY B 1 117 ? -34.754 63.790 23.174 1.00 25.16 118 GLY B O 1
ATOM 2298 N N . HIS B 1 118 ? -36.200 63.524 24.878 1.00 24.60 119 HIS B N 1
ATOM 2299 C CA . HIS B 1 118 ? -35.876 62.111 25.028 1.00 23.77 119 HIS B CA 1
ATOM 2300 C C . HIS B 1 118 ? -36.240 61.508 23.705 1.00 23.46 119 HIS B C 1
ATOM 2301 O O . HIS B 1 118 ? -37.235 61.900 23.103 1.00 23.47 119 HIS B O 1
ATOM 2308 N N . TRP B 1 119 ? -35.474 60.516 23.278 1.00 24.01 120 TRP B N 1
ATOM 2309 C CA . TRP B 1 119 ? -35.683 59.918 21.974 1.00 23.88 120 TRP B CA 1
ATOM 2310 C C . TRP B 1 119 ? -35.683 58.402 22.072 1.00 25.29 120 TRP B C 1
ATOM 2311 O O . TRP B 1 119 ? -34.931 57.827 22.840 1.00 24.82 120 TRP B O 1
ATOM 2322 N N . PRO B 1 120 ? -36.599 57.742 21.359 1.00 29.45 121 PRO B N 1
ATOM 2323 C CA . PRO B 1 120 ? -36.675 56.275 21.387 1.00 30.90 121 PRO B CA 1
ATOM 2324 C C . PRO B 1 120 ? -35.473 55.526 20.793 1.00 29.91 121 PRO B C 1
ATOM 2325 O O . PRO B 1 120 ? -34.954 55.888 19.728 1.00 27.84 121 PRO B O 1
ATOM 2329 N N . THR B 1 121 ? -35.079 54.446 21.468 1.00 28.14 122 THR B N 1
ATOM 2330 C CA . THR B 1 121 ? -33.967 53.614 21.027 1.00 26.87 122 THR B CA 1
ATOM 2331 C C . THR B 1 121 ? -34.360 52.733 19.842 1.00 27.95 122 THR B C 1
ATOM 2332 O O . THR B 1 121 ? -33.520 52.048 19.266 1.00 27.88 122 THR B O 1
ATOM 2336 N N . ALA B 1 122 ? -35.644 52.734 19.497 1.00 28.31 123 ALA B N 1
ATOM 2337 C CA . ALA B 1 122 ? -36.145 51.941 18.382 1.00 28.85 123 ALA B CA 1
ATOM 2338 C C . ALA B 1 122 ? -35.503 52.378 17.068 1.00 31.16 123 ALA B C 1
ATOM 2339 O O . ALA B 1 122 ? -35.385 53.578 16.792 1.00 35.75 123 ALA B O 1
ATOM 2341 N N . GLY B 1 123 ? -35.094 51.406 16.257 1.00 28.42 124 GLY B N 1
ATOM 2342 C CA . GLY B 1 123 ? -34.464 51.720 14.989 1.00 28.61 124 GLY B CA 1
ATOM 2343 C C . GLY B 1 123 ? -32.947 51.690 15.080 1.00 27.74 124 GLY B C 1
ATOM 2344 O O . GLY B 1 123 ? -32.257 51.748 14.060 1.00 28.35 124 GLY B O 1
ATOM 2345 N N . TYR B 1 124 ? -32.423 51.646 16.301 1.00 27.27 125 TYR B N 1
ATOM 2346 C CA . TYR B 1 124 ? -30.982 51.577 16.509 1.00 26.75 125 TYR B CA 1
ATOM 2347 C C . TYR B 1 124 ? -30.587 50.142 16.857 1.00 28.98 125 TYR B C 1
ATOM 2348 O O . TYR B 1 124 ? -31.389 49.373 17.405 1.00 29.84 125 TYR B O 1
ATOM 2357 N N . HIS B 1 125 ? -29.363 49.771 16.500 1.00 29.04 126 HIS B N 1
ATOM 2358 C CA . HIS B 1 125 ? -28.835 48.448 16.809 1.00 27.49 126 HIS B CA 1
ATOM 2359 C C . HIS B 1 125 ? -27.541 48.612 17.625 1.00 23.72 126 HIS B C 1
ATOM 2360 O O . HIS B 1 125 ? -26.463 48.854 17.083 1.00 23.23 126 HIS B O 1
ATOM 2367 N N . PHE B 1 126 ? -27.687 48.600 18.941 1.00 20.66 127 PHE B N 1
ATOM 2368 C CA . PHE B 1 126 ? -26.543 48.728 19.828 1.00 20.90 127 PHE B CA 1
ATOM 2369 C C . PHE B 1 126 ? -26.713 47.750 20.984 1.00 19.64 127 PHE B C 1
ATOM 2370 O O . PHE B 1 126 ? -27.792 47.182 21.173 1.00 18.25 127 PHE B O 1
ATOM 2378 N N . GLU B 1 127 ? -25.653 47.562 21.758 1.00 20.92 128 GLU B N 1
ATOM 2379 C CA . GLU B 1 127 ? -25.687 46.640 22.883 1.00 20.87 128 GLU B CA 1
ATOM 2380 C C . GLU B 1 127 ? -25.718 47.330 24.243 1.00 20.46 128 GLU B C 1
ATOM 2381 O O . GLU B 1 127 ? -26.362 46.834 25.173 1.00 21.79 128 GLU B O 1
ATOM 2387 N N . ALA B 1 128 ? -25.017 48.454 24.366 1.00 19.41 129 ALA B N 1
ATOM 2388 C CA . ALA B 1 128 ? -24.970 49.194 25.622 1.00 19.11 129 ALA B CA 1
ATOM 2389 C C . ALA B 1 128 ? -24.826 50.693 25.385 1.00 20.08 129 ALA B C 1
ATOM 2390 O O . ALA B 1 128 ? -24.145 51.110 24.447 1.00 20.21 129 ALA B O 1
ATOM 2392 N N . SER B 1 129 ? -25.471 51.492 26.232 1.00 21.36 130 SER B N 1
ATOM 2393 C CA . SER B 1 129 ? -25.397 52.948 26.150 1.00 21.86 130 SER B CA 1
ATOM 2394 C C . SER B 1 129 ? -25.636 53.584 27.514 1.00 23.92 130 SER B C 1
ATOM 2395 O O . SER B 1 129 ? -26.543 53.182 28.252 1.00 23.60 130 SER B O 1
ATOM 2398 N N . LYS B 1 130 ? -24.806 54.569 27.847 1.00 24.74 131 LYS B N 1
ATOM 2399 C CA . LYS B 1 130 ? -24.921 55.311 29.101 1.00 22.87 131 LYS B CA 1
ATOM 2400 C C . LYS B 1 130 ? -25.880 56.470 28.906 1.00 22.65 131 LYS B C 1
ATOM 2401 O O . LYS B 1 130 ? -26.236 57.147 29.866 1.00 24.31 131 LYS B O 1
ATOM 2407 N N . GLY B 1 131 ? -26.263 56.720 27.659 1.00 21.45 132 GLY B N 1
ATOM 2408 C CA . GLY B 1 131 ? -27.135 57.842 27.364 1.00 22.12 132 GLY B CA 1
ATOM 2409 C C . GLY B 1 131 ? -28.612 57.551 27.281 1.00 24.07 132 GLY B C 1
ATOM 2410 O O . GLY B 1 131 ? -29.315 58.172 26.481 1.00 26.72 132 GLY B O 1
ATOM 2411 N N . LEU B 1 132 ? -29.083 56.607 28.090 1.00 24.76 133 LEU B N 1
ATOM 2412 C CA . LEU B 1 132 ? -30.495 56.244 28.121 1.00 24.16 133 LEU B CA 1
ATOM 2413 C C . LEU B 1 132 ? -31.228 56.960 29.276 1.00 24.78 133 LEU B C 1
ATOM 2414 O O . LEU B 1 132 ? -30.657 57.186 30.344 1.00 22.92 133 LEU B O 1
ATOM 2419 N N . ALA B 1 133 ? -32.469 57.371 29.023 1.00 26.68 134 ALA B N 1
ATOM 2420 C CA . ALA B 1 133 ? -33.316 58.022 30.025 1.00 28.69 134 ALA B CA 1
ATOM 2421 C C . ALA B 1 133 ? -34.078 56.909 30.767 1.00 30.40 134 ALA B C 1
ATOM 2422 O O . ALA B 1 133 ? -34.219 56.932 31.997 1.00 30.86 134 ALA B O 1
ATOM 2424 N N . ASP B 1 134 ? -34.550 55.933 29.997 1.00 33.10 135 ASP B N 1
ATOM 2425 C CA . ASP B 1 134 ? -35.273 54.775 30.514 1.00 37.46 135 ASP B CA 1
ATOM 2426 C C . ASP B 1 134 ? -34.943 53.582 29.623 1.00 39.86 135 ASP B C 1
ATOM 2427 O O . ASP B 1 134 ? -34.242 53.730 28.613 1.00 41.42 135 ASP B O 1
ATOM 2432 N N . ASP B 1 135 ? -35.535 52.435 29.936 1.00 40.95 136 ASP B N 1
ATOM 2433 C CA . ASP B 1 135 ? -35.297 51.202 29.188 1.00 42.23 136 ASP B CA 1
ATOM 2434 C C . ASP B 1 135 ? -35.237 51.335 27.670 1.00 39.50 136 ASP B C 1
ATOM 2435 O O . ASP B 1 135 ? -34.361 50.760 27.032 1.00 39.55 136 ASP B O 1
ATOM 2440 N N . ASP B 1 136 ? -36.135 52.121 27.092 1.00 37.27 137 ASP B N 1
ATOM 2441 C CA . ASP B 1 136 ? -36.187 52.247 25.640 1.00 35.86 137 ASP B CA 1
ATOM 2442 C C . ASP B 1 136 ? -36.121 53.654 25.075 1.00 32.65 137 ASP B C 1
ATOM 2443 O O . ASP B 1 136 ? -36.634 53.914 23.979 1.00 27.96 137 ASP B O 1
ATOM 2448 N N . HIS B 1 137 ? -35.464 54.552 25.797 1.00 30.91 138 HIS B N 1
ATOM 2449 C CA . HIS B 1 137 ? -35.336 55.927 25.339 1.00 29.19 138 HIS B CA 1
ATOM 2450 C C . HIS B 1 137 ? -33.995 56.545 25.689 1.00 26.56 138 HIS B C 1
ATOM 2451 O O . HIS B 1 137 ? -33.548 56.450 26.830 1.00 23.64 138 HIS B O 1
ATOM 2458 N N . PHE B 1 138 ? -33.336 57.118 24.684 1.00 25.07 139 PHE B N 1
ATOM 2459 C CA . PHE B 1 138 ? -32.076 57.825 24.879 1.00 23.94 139 PHE B CA 1
ATOM 2460 C C . PHE B 1 138 ? -32.479 59.106 25.595 1.00 25.23 139 PHE B C 1
ATOM 2461 O O . PHE B 1 138 ? -33.639 59.528 25.530 1.00 27.72 139 PHE B O 1
ATOM 2469 N N . VAL B 1 139 ? -31.532 59.742 26.264 1.00 23.78 140 VAL B N 1
ATOM 2470 C CA . VAL B 1 139 ? -31.836 60.966 26.971 1.00 23.14 140 VAL B CA 1
ATOM 2471 C C . VAL B 1 139 ? -31.888 62.136 25.984 1.00 23.41 140 VAL B C 1
ATOM 2472 O O . VAL B 1 139 ? -32.347 63.222 26.326 1.00 26.66 140 VAL B O 1
ATOM 2476 N N . GLY B 1 140 ? -31.474 61.896 24.748 1.00 20.94 141 GLY B N 1
ATOM 2477 C CA . GLY B 1 140 ? -31.485 62.950 23.759 1.00 20.50 141 GLY B CA 1
ATOM 2478 C C . GLY B 1 140 ? -31.362 62.332 22.388 1.00 22.64 141 GLY B C 1
ATOM 2479 O O . GLY B 1 140 ? -31.319 61.109 22.269 1.00 25.53 141 GLY B O 1
ATOM 2480 N N . LEU B 1 141 ? -31.272 63.159 21.354 1.00 21.28 142 LEU B N 1
ATOM 2481 C CA . LEU B 1 141 ? -31.165 62.667 19.989 1.00 19.59 142 LEU B CA 1
ATOM 2482 C C . LEU B 1 141 ? -29.827 61.984 19.691 1.00 19.98 142 LEU B C 1
ATOM 2483 O O . LEU B 1 141 ? -28.770 62.583 19.841 1.00 18.83 142 LEU B O 1
ATOM 2488 N N . ALA B 1 142 ? -29.885 60.727 19.272 1.00 20.12 143 ALA B N 1
ATOM 2489 C CA . ALA B 1 142 ? -28.690 59.971 18.920 1.00 19.48 143 ALA B CA 1
ATOM 2490 C C . ALA B 1 142 ? -28.630 59.932 17.392 1.00 20.43 143 ALA B C 1
ATOM 2491 O O . ALA B 1 142 ? -29.579 59.488 16.736 1.00 19.17 143 ALA B O 1
ATOM 2493 N N . ILE B 1 143 ? -27.542 60.445 16.822 1.00 20.24 144 ILE B N 1
ATOM 2494 C CA . ILE B 1 143 ? -27.361 60.477 15.371 1.00 18.66 144 ILE B CA 1
ATOM 2495 C C . ILE B 1 143 ? -26.183 59.598 14.993 1.00 19.48 144 ILE B C 1
ATOM 2496 O O . ILE B 1 143 ? -25.126 59.674 15.623 1.00 20.47 144 ILE B O 1
ATOM 2501 N N . ASP B 1 144 ? -26.338 58.788 13.952 1.00 19.47 145 ASP B N 1
ATOM 2502 C CA . ASP B 1 144 ? -25.246 57.925 13.527 1.00 18.21 145 ASP B CA 1
ATOM 2503 C C . ASP B 1 144 ? -24.954 58.127 12.056 1.00 18.85 145 ASP B C 1
ATOM 2504 O O . ASP B 1 144 ? -25.599 57.517 11.201 1.00 21.11 145 ASP B O 1
ATOM 2509 N N . GLU B 1 145 ? -23.933 58.930 11.770 1.00 19.92 146 GLU B N 1
ATOM 2510 C CA . GLU B 1 145 ? -23.532 59.232 10.392 1.00 22.66 146 GLU B CA 1
ATOM 2511 C C . GLU B 1 145 ? -22.647 58.141 9.773 1.00 22.37 146 GLU B C 1
ATOM 2512 O O . GLU B 1 145 ? -22.400 58.141 8.566 1.00 23.09 146 GLU B O 1
ATOM 2518 N N . ASP B 1 146 ? -22.163 57.221 10.600 1.00 22.36 147 ASP B N 1
ATOM 2519 C CA . ASP B 1 146 ? -21.313 56.136 10.117 1.00 21.59 147 ASP B CA 1
ATOM 2520 C C . ASP B 1 146 ? -22.107 54.900 9.666 1.00 22.56 147 ASP B C 1
ATOM 2521 O O . ASP B 1 146 ? -21.788 54.296 8.641 1.00 24.61 147 ASP B O 1
ATOM 2526 N N . ARG B 1 147 ? -23.171 54.576 10.400 1.00 22.37 148 ARG B N 1
ATOM 2527 C CA . ARG B 1 147 ? -23.993 53.397 10.125 1.00 22.33 148 ARG B CA 1
ATOM 2528 C C . ARG B 1 147 ? -25.407 53.694 9.626 1.00 21.41 148 ARG B C 1
ATOM 2529 O O . ARG B 1 147 ? -25.982 52.899 8.884 1.00 24.80 148 ARG B O 1
ATOM 2537 N N . GLN B 1 148 ? -25.993 54.804 10.057 1.00 21.34 149 GLN B N 1
ATOM 2538 C CA . GLN B 1 148 ? -27.348 55.143 9.629 1.00 19.80 149 GLN B CA 1
ATOM 2539 C C . GLN B 1 148 ? -27.455 56.588 9.136 1.00 19.78 149 GLN B C 1
ATOM 2540 O O . GLN B 1 148 ? -28.334 57.339 9.565 1.00 22.82 149 GLN B O 1
ATOM 2546 N N . PRO B 1 149 ? -26.565 57.000 8.224 1.00 19.04 150 PRO B N 1
ATOM 2547 C CA . PRO B 1 149 ? -26.660 58.383 7.748 1.00 22.01 150 PRO B CA 1
ATOM 2548 C C . PRO B 1 149 ? -27.975 58.688 7.025 1.00 23.42 150 PRO B C 1
ATOM 2549 O O . PRO B 1 149 ? -28.507 59.799 7.126 1.00 24.22 150 PRO B O 1
ATOM 2553 N N . GLU B 1 150 ? -28.521 57.677 6.351 1.00 26.16 151 GLU B N 1
ATOM 2554 C CA . GLU B 1 150 ? -29.773 57.810 5.607 1.00 25.27 151 GLU B CA 1
ATOM 2555 C C . GLU B 1 150 ? -30.943 58.238 6.491 1.00 26.00 151 GLU B C 1
ATOM 2556 O O . GLU B 1 150 ? -31.932 58.792 6.006 1.00 25.58 151 GLU B O 1
ATOM 2562 N N . LEU B 1 151 ? -30.804 58.026 7.796 1.00 26.29 152 LEU B N 1
ATOM 2563 C CA . LEU B 1 151 ? -31.855 58.370 8.746 1.00 26.42 152 LEU B CA 1
ATOM 2564 C C . LEU B 1 151 ? -31.681 59.725 9.454 1.00 25.66 152 LEU B C 1
ATOM 2565 O O . LEU B 1 151 ? -32.574 60.173 10.178 1.00 26.79 152 LEU B O 1
ATOM 2570 N N . THR B 1 152 ? -30.565 60.402 9.220 1.00 24.89 153 THR B N 1
ATOM 2571 C CA . THR B 1 152 ? -30.319 61.666 9.904 1.00 24.41 153 THR B CA 1
ATOM 2572 C C . THR B 1 152 ? -31.333 62.770 9.641 1.00 24.15 153 THR B C 1
ATOM 2573 O O . THR B 1 152 ? -31.880 63.353 10.579 1.00 23.84 153 THR B O 1
ATOM 2577 N N . ALA B 1 153 ? -31.624 63.015 8.373 1.00 25.63 154 ALA B N 1
ATOM 2578 C CA . ALA B 1 153 ? -32.569 64.054 7.993 1.00 26.87 154 ALA B CA 1
ATOM 2579 C C . ALA B 1 153 ? -33.899 63.871 8.706 1.00 28.04 154 ALA B C 1
ATOM 2580 O O . ALA B 1 153 ? -34.390 64.781 9.378 1.00 28.91 154 ALA B O 1
ATOM 2582 N N . GLU B 1 154 ? -34.467 62.679 8.563 1.00 31.40 155 GLU B N 1
ATOM 2583 C CA . GLU B 1 154 ? -35.732 62.323 9.192 1.00 30.78 155 GLU B CA 1
ATOM 2584 C C . GLU B 1 154 ? -35.638 62.491 10.709 1.00 26.87 155 GLU B C 1
ATOM 2585 O O . GLU B 1 154 ? -36.508 63.104 11.322 1.00 26.64 155 GLU B O 1
ATOM 2591 N N . ARG B 1 155 ? -34.569 61.973 11.307 1.00 26.00 156 ARG B N 1
ATOM 2592 C CA . ARG B 1 155 ? -34.382 62.059 12.753 1.00 26.58 156 ARG B CA 1
ATOM 2593 C C . ARG B 1 155 ? -34.317 63.469 13.306 1.00 24.65 156 ARG B C 1
ATOM 2594 O O . ARG B 1 155 ? -34.957 63.774 14.310 1.00 23.58 156 ARG B O 1
ATOM 2602 N N . VAL B 1 156 ? -33.513 64.321 12.675 1.00 27.69 157 VAL B N 1
ATOM 2603 C CA . VAL B 1 156 ? -33.366 65.711 13.131 1.00 27.13 157 VAL B CA 1
ATOM 2604 C C . VAL B 1 156 ? -34.686 66.478 13.044 1.00 27.38 157 VAL B C 1
ATOM 2605 O O . VAL B 1 156 ? -35.102 67.121 14.010 1.00 27.00 157 VAL B O 1
ATOM 2609 N N . GLU B 1 157 ? -35.349 66.382 11.897 1.00 27.53 158 GLU B N 1
ATOM 2610 C CA . GLU B 1 157 ? -36.619 67.067 11.682 1.00 29.72 158 GLU B CA 1
ATOM 2611 C C . GLU B 1 157 ? -37.677 66.755 12.742 1.00 29.33 158 GLU B C 1
ATOM 2612 O O . GLU B 1 157 ? -38.216 67.662 13.372 1.00 29.15 158 GLU B O 1
ATOM 2618 N N . LYS B 1 158 ? -37.942 65.474 12.977 1.00 31.40 159 LYS B N 1
ATOM 2619 C CA . LYS B 1 158 ? -38.939 65.096 13.970 1.00 30.84 159 LYS B CA 1
ATOM 2620 C C . LYS B 1 158 ? -38.521 65.526 15.356 1.00 30.10 159 LYS B C 1
ATOM 2621 O O . LYS B 1 158 ? -39.331 66.058 16.106 1.00 31.32 159 LYS B O 1
ATOM 2627 N N . TRP B 1 159 ? -37.258 65.298 15.706 1.00 29.49 160 TRP B N 1
ATOM 2628 C CA . TRP B 1 159 ? -36.768 65.671 17.033 1.00 26.67 160 TRP B CA 1
ATOM 2629 C C . TRP B 1 159 ? -36.856 67.172 17.265 1.00 25.07 160 TRP B C 1
ATOM 2630 O O . TRP B 1 159 ? -37.194 67.610 18.366 1.00 24.82 160 TRP B O 1
ATOM 2641 N N . VAL B 1 160 ? -36.543 67.959 16.237 1.00 26.26 161 VAL B N 1
ATOM 2642 C CA . VAL B 1 16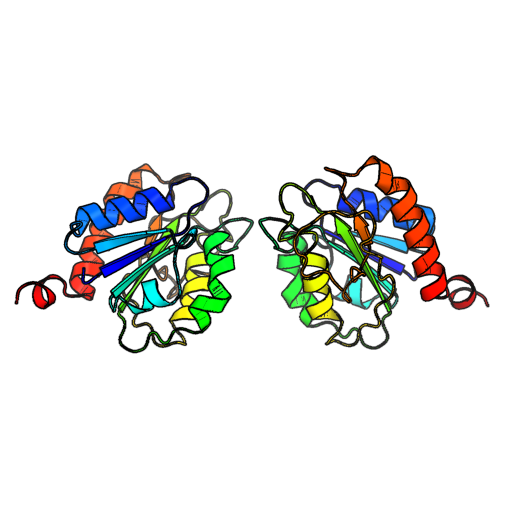0 ? -36.614 69.409 16.365 1.00 25.78 161 VAL B CA 1
ATOM 2643 C C . VAL B 1 160 ? -38.090 69.790 16.531 1.00 27.02 161 VAL B C 1
ATOM 2644 O O . VAL B 1 160 ? -38.443 70.575 17.411 1.00 27.55 161 VAL B O 1
ATOM 2648 N N . LYS B 1 161 ? -38.948 69.188 15.715 1.00 27.54 162 LYS B N 1
ATOM 2649 C CA . LYS B 1 161 ? -40.385 69.434 15.779 1.00 29.87 162 LYS B CA 1
ATOM 2650 C C . LYS B 1 161 ? -40.874 69.047 17.169 1.00 30.04 162 LYS B C 1
ATOM 2651 O O . LYS B 1 161 ? -41.606 69.785 17.827 1.00 30.21 162 LYS B O 1
ATOM 2657 N N . GLN B 1 162 ? -40.364 67.924 17.651 1.00 31.97 163 GLN B N 1
ATOM 2658 C CA . GLN B 1 162 ? -40.723 67.403 18.952 1.00 30.84 163 GLN B CA 1
ATOM 2659 C C . GLN B 1 162 ? -40.335 68.369 20.062 1.00 32.16 163 GLN B C 1
ATOM 2660 O O . GLN B 1 162 ? -41.184 68.757 20.868 1.00 34.02 163 GLN B O 1
ATOM 2666 N N . ILE B 1 163 ? -39.066 68.775 20.107 1.00 31.94 164 ILE B N 1
ATOM 2667 C CA . ILE B 1 163 ? -38.619 69.704 21.147 1.00 31.21 164 ILE B CA 1
ATOM 2668 C C . ILE B 1 163 ? -39.241 71.104 21.038 1.00 31.17 164 ILE B C 1
ATOM 2669 O O . ILE B 1 163 ? -39.358 71.792 22.042 1.00 32.34 164 ILE B O 1
ATOM 2674 N N . SER B 1 164 ? -39.639 71.535 19.841 1.00 32.94 165 SER B N 1
ATOM 2675 C CA . SER B 1 164 ? -40.280 72.848 19.707 1.00 34.52 165 SER B CA 1
ATOM 2676 C C . SER B 1 164 ? -41.588 72.792 20.471 1.00 37.02 165 SER B C 1
ATOM 2677 O O . SER B 1 164 ? -41.935 73.727 21.194 1.00 37.80 165 SER B O 1
ATOM 2680 N N . GLU B 1 165 ? -42.286 71.666 20.332 1.00 40.52 166 GLU B N 1
ATOM 2681 C CA . GLU B 1 165 ? -43.552 71.438 21.026 1.00 43.40 166 GLU B CA 1
ATOM 2682 C C . GLU B 1 165 ? -43.287 71.433 22.531 1.00 41.24 166 GLU B C 1
ATOM 2683 O O . GLU B 1 165 ? -43.940 72.162 23.272 1.00 43.49 166 GLU B O 1
ATOM 2689 N N . GLU B 1 166 ? -42.324 70.621 22.975 1.00 37.45 167 GLU B N 1
ATOM 2690 C CA . GLU B 1 166 ? -41.987 70.516 24.400 1.00 34.95 167 GLU B CA 1
ATOM 2691 C C . GLU B 1 166 ? -41.487 71.828 25.011 1.00 35.50 167 GLU B C 1
ATOM 2692 O O . GLU B 1 166 ? -41.642 72.065 26.213 1.00 33.79 167 GLU B O 1
ATOM 2698 N N . LEU B 1 167 ? -40.820 72.641 24.197 1.00 37.93 168 LEU B N 1
ATOM 2699 C CA . LEU B 1 167 ? -40.295 73.931 24.650 1.00 38.82 168 LEU B CA 1
ATOM 2700 C C . LEU B 1 167 ? -41.370 75.002 24.501 1.00 39.77 168 LEU B C 1
ATOM 2701 O O . LEU B 1 167 ? -41.359 76.006 25.214 1.00 40.41 168 LEU B O 1
ATOM 2706 N N . HIS B 1 168 ? -42.317 74.750 23.600 1.00 40.08 169 HIS B N 1
ATOM 2707 C CA . HIS B 1 168 ? -43.426 75.659 23.321 1.00 43.53 169 HIS B CA 1
ATOM 2708 C C . HIS B 1 168 ? -42.947 76.910 22.613 1.00 46.42 169 HIS B C 1
ATOM 2709 O O . HIS B 1 168 ? -43.416 78.018 22.894 1.00 46.41 169 HIS B O 1
ATOM 2716 N N . LEU B 1 169 ? -42.049 76.726 21.654 1.00 48.84 170 LEU B N 1
ATOM 2717 C CA . LEU B 1 169 ? -41.509 77.843 20.887 1.00 50.49 170 LEU B CA 1
ATOM 2718 C C . LEU B 1 169 ? -42.636 78.573 20.140 1.00 52.44 170 LEU B C 1
ATOM 2719 O O . LEU B 1 169 ? -42.471 79.705 19.686 1.00 50.48 170 LEU B O 1
ATOM 2724 N N . ASP B 1 170 ? -43.789 77.914 20.056 1.00 56.95 171 ASP B N 1
ATOM 2725 C CA . ASP B 1 170 ? -44.979 78.466 19.419 1.00 61.30 171 ASP B CA 1
ATOM 2726 C C . ASP B 1 170 ? -45.479 79.612 20.289 1.00 61.86 171 ASP B C 1
ATOM 2727 O O . ASP B 1 170 ? -45.649 80.733 19.825 1.00 63.37 171 ASP B O 1
ATOM 2732 N N . GLU B 1 171 ? -45.670 79.327 21.572 1.00 61.83 172 GLU B N 1
ATOM 2733 C CA . GLU B 1 171 ? -46.177 80.318 22.507 1.00 63.92 172 GLU B CA 1
ATOM 2734 C C . GLU B 1 171 ? -45.175 81.378 22.952 1.00 64.64 172 GLU B C 1
ATOM 2735 O O . GLU B 1 171 ? -45.499 82.563 22.993 1.00 63.56 172 GLU B O 1
ATOM 2741 N N . ILE B 1 172 ? -43.963 80.949 23.291 1.00 67.57 173 ILE B N 1
ATOM 2742 C CA . ILE B 1 172 ? -42.917 81.858 23.758 1.00 69.65 173 ILE B CA 1
ATOM 2743 C C . ILE B 1 172 ? -42.629 82.972 22.763 1.00 71.59 173 ILE B C 1
ATOM 2744 O O . ILE B 1 172 ? -42.540 84.143 23.132 1.00 70.63 173 ILE B O 1
ATOM 2749 N N . LEU B 1 173 ? -42.503 82.595 21.497 1.00 75.10 174 LEU B N 1
ATOM 2750 C CA . LEU B 1 173 ? -42.215 83.547 20.437 1.00 77.86 174 LEU B CA 1
ATOM 2751 C C . LEU B 1 173 ? -43.443 84.327 19.951 1.00 80.89 174 LEU B C 1
ATOM 2752 O O . LEU B 1 173 ? -43.348 85.533 19.700 1.00 80.80 174 LEU B O 1
ATOM 2757 N N . ASN B 1 174 ? -44.593 83.657 19.844 1.00 84.95 175 ASN B N 1
ATOM 2758 C CA . ASN B 1 174 ? -45.819 84.315 19.372 1.00 88.20 175 ASN B CA 1
ATOM 2759 C C . ASN B 1 174 ? -47.176 83.736 19.827 1.00 89.88 175 ASN B C 1
ATOM 2760 O O . ASN B 1 174 ? -47.893 83.124 19.029 1.00 90.22 175 ASN B O 1
ATOM 2765 N N . ALA B 1 175 ? -47.544 83.979 21.090 1.00 91.41 176 ALA B N 1
ATOM 2766 C CA . ALA B 1 175 ? -48.821 83.511 21.6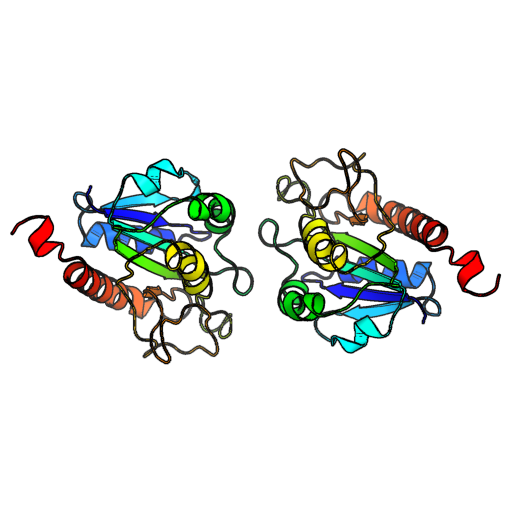51 1.00 91.26 176 ALA B CA 1
ATOM 2767 C C . ALA B 1 175 ? -49.053 83.974 23.093 1.00 90.52 176 ALA B C 1
ATOM 2768 O O . ALA B 1 175 ? -48.194 84.707 23.630 1.00 89.38 176 ALA B O 1
#

Organism: Escherichia coli (strain K12) (NCBI:txid83333)

Radius of gyration: 23.5 Å; Cα contacts (8 Å, |Δi|>4):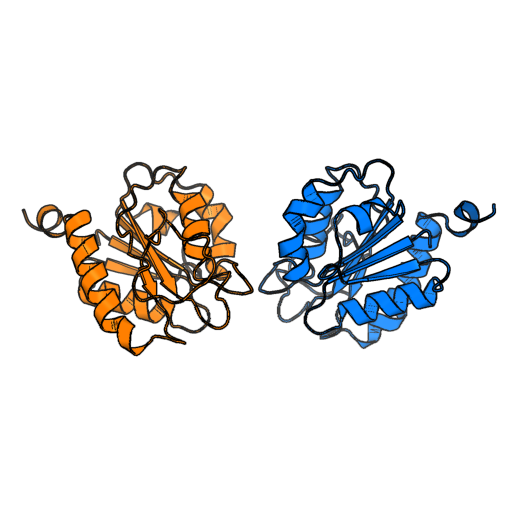 744; chains: 2; bounding box: 68×49×48 Å